Protein AF-0000000086939811 (afdb_homodimer)

Foldseek 3Di:
DEADPLRVLLLQLLVCCCVDPNVVPDCNVLPSVFWAWDYAAALKTKTKGFAAPVQDDPVQWGDPVSVVSNFVVSRQSSQLRHLQRAHWDWDDKDKDFDAIGGHGWMKMKIKDWPADDQKTKMKMFIATPVGHTGMIMIIIIGHDDPVCRCVSCVRRVRHSNPD/DEADPLRVLLLQLLVCCCVDPNVVPDCNVLPSVFWAWDYAAALKTKTKGFAAPVQDDPVQWGDPVSVVSNFVVSRQSSQLRHLQRAHWDWDDKDKDFDAIGGHGWMKMKIKDWPADDQKTKMKMFIATPVGHTGMIMIIIIGHDDPVCRCVSCVRRVRHSNPD

Solvent-accessible surface area (backbone atoms only — not comparable to full-atom values): 15819 Å² total; per-residue (Å²): 122,50,60,39,76,42,18,47,52,48,51,52,22,53,51,46,34,40,70,43,97,51,21,64,19,27,54,26,48,71,37,58,66,53,48,48,72,44,30,28,40,68,23,26,31,30,31,32,36,64,40,46,62,58,40,10,40,97,80,47,26,58,26,67,27,50,52,46,25,47,46,49,53,49,42,51,55,12,40,39,28,21,81,82,18,51,59,59,43,69,42,34,38,38,37,41,45,70,43,91,47,43,63,67,38,47,38,36,39,41,37,39,70,75,38,74,70,61,60,26,30,30,33,31,40,32,20,40,81,85,63,48,64,28,31,38,34,44,36,31,34,38,53,48,57,76,80,56,40,47,52,42,31,76,72,35,73,38,57,57,87,59,111,124,51,61,38,74,42,17,47,53,50,51,52,23,52,51,46,33,42,70,42,97,52,21,64,18,26,52,27,48,71,37,58,66,55,48,49,71,44,30,28,39,69,24,27,32,30,31,33,36,65,39,47,62,59,40,10,39,98,78,47,26,58,25,68,27,49,52,46,25,47,46,50,53,50,43,51,55,12,41,40,27,20,78,84,17,51,57,57,44,69,41,34,39,38,37,42,46,69,43,91,47,43,64,68,39,46,37,36,40,39,37,39,70,74,38,74,72,61,59,25,31,31,34,32,39,33,21,41,82,85,64,48,65,27,32,39,35,43,37,30,34,40,52,49,59,76,80,58,42,48,51,42,32,77,70,36,72,38,57,57,87,59,111

InterPro domains:
  IPR006683 Thioesterase domain [PF03061] (61-132)
  IPR029069 HotDog domain superfamily [SSF54637] (31-141)
  IPR039298 Acyl-coenzyme A thioesterase 13 [PTHR21660] (12-140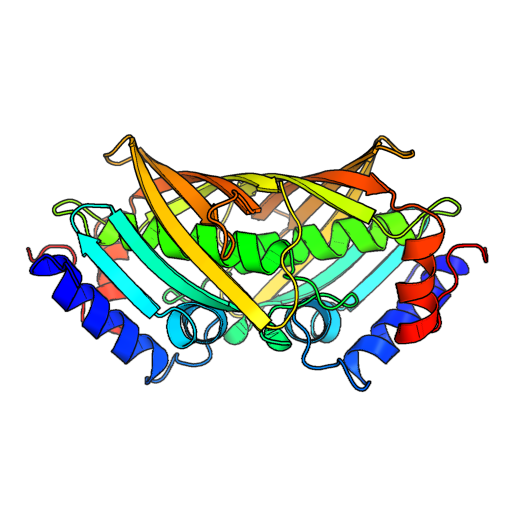)

Radius of gyration: 19.12 Å; Cα contacts (8 Å, |Δi|>4): 805; chains: 2; bounding box: 46×55×42 Å

pLDDT: mean 97.63, std 2.27, range [78.5, 98.94]

Sequence (326 aa):
MTYSARGTRLLKALENYCNGNKAHYFDSKMIFSKLKTTHLTEGCLKGSFVVDPSMCNIGDTLHGGYMASVMDAVSLYALISRSDGRLGWTTNMNISYLKRARLEDTITVESNLLKGGASSVMEVILHDGEGAPVAKSTTSFISGSDKFQKILKDNLDFDVFENMTYSARGTRLLKALENYCNGNKAHYFDSKMIFSKLKTTHLTEGCLKGSFVVDPSMCNIGDTLHGGYMASVMDAVSLYALISRSDGRLGWTTNMNISYLKRARLEDTITVESNLLKGGASSVMEVILHDGEGAPVAKSTTSFISGSDKFQKILKDNLDFDVFEN

Nearest PDB structures (foldseek):
  3f5o-assembly1_B  TM=9.019E-01  e=4.340E-11  Homo sapiens
  4ord-assembly1_A  TM=9.110E-01  e=1.087E-10  Danio rerio
  2h4u-assembly1_A  TM=9.533E-01  e=1.259E-09  Homo sapiens
  2h4u-assembly1_D  TM=9.409E-01  e=9.271E-10  Homo sapiens
  4k02-assembly1_A  TM=9.275E-01  e=2.185E-09  Arabidopsis thaliana

Structure (mmCIF, N/CA/C/O backbone):
data_AF-0000000086939811-model_v1
#
loop_
_entity.id
_entity.type
_entity.pdbx_description
1 polymer 'Acyl-coenzyme A thioesterase 13-like'
#
loop_
_atom_site.group_PDB
_atom_site.id
_atom_site.type_symbol
_atom_site.label_atom_id
_atom_site.label_alt_id
_atom_site.label_comp_id
_atom_site.label_asym_id
_atom_site.label_entity_id
_atom_site.label_seq_id
_atom_site.pdbx_PDB_ins_code
_atom_site.Cartn_x
_atom_site.Cartn_y
_atom_site.Cartn_z
_atom_site.occupancy
_atom_site.B_iso_or_equiv
_atom_site.auth_seq_id
_atom_site.auth_comp_id
_atom_site.auth_asym_id
_atom_site.auth_atom_id
_atom_site.pdbx_PDB_model_num
ATOM 1 N N . MET A 1 1 ? 14.5 -18.906 -15.625 1 79.81 1 MET A N 1
ATOM 2 C CA . MET A 1 1 ? 13.094 -18.719 -15.266 1 79.81 1 MET A CA 1
ATOM 3 C C . MET A 1 1 ? 12.43 -20.047 -14.953 1 79.81 1 MET A C 1
ATOM 5 O O . MET A 1 1 ? 12.547 -21 -15.727 1 79.81 1 MET A O 1
ATOM 9 N N . THR A 1 2 ? 11.953 -20.109 -13.711 1 91 2 THR A N 1
ATOM 10 C CA . THR A 1 2 ? 11.375 -21.359 -13.25 1 91 2 THR A CA 1
ATOM 11 C C . THR A 1 2 ? 9.891 -21.188 -12.938 1 91 2 THR A C 1
ATOM 13 O O . THR A 1 2 ? 9.523 -20.422 -12.039 1 91 2 THR A O 1
ATOM 16 N N . TYR A 1 3 ? 9.07 -21.953 -13.789 1 94.56 3 TYR A N 1
ATOM 17 C CA . TYR A 1 3 ? 7.625 -21.938 -13.578 1 94.56 3 TYR A CA 1
ATOM 18 C C . TYR A 1 3 ? 7.055 -23.359 -13.555 1 94.56 3 TYR A C 1
ATOM 20 O O . TYR A 1 3 ? 7.441 -24.203 -14.367 1 94.56 3 TYR A O 1
ATOM 28 N N . SER A 1 4 ? 6.23 -23.656 -12.617 1 96 4 SER A N 1
ATOM 29 C CA . SER A 1 4 ? 5.398 -24.844 -12.734 1 96 4 SER A CA 1
ATOM 30 C C . SER A 1 4 ? 4.367 -24.688 -13.844 1 96 4 SER A C 1
ATOM 32 O O . SER A 1 4 ? 4.215 -23.609 -14.414 1 96 4 SER A O 1
ATOM 34 N N . ALA A 1 5 ? 3.672 -25.766 -14.18 1 96.5 5 ALA A N 1
ATOM 35 C CA . ALA A 1 5 ? 2.586 -25.672 -15.156 1 96.5 5 ALA A CA 1
ATOM 36 C C . ALA A 1 5 ? 1.525 -24.672 -14.695 1 96.5 5 ALA A C 1
ATOM 38 O O . ALA A 1 5 ? 1.087 -23.828 -15.469 1 96.5 5 ALA A O 1
ATOM 39 N N . ARG A 1 6 ? 1.15 -24.766 -13.469 1 97.5 6 ARG A N 1
ATOM 40 C CA . ARG A 1 6 ? 0.176 -23.828 -12.898 1 97.5 6 ARG A CA 1
ATOM 41 C C . ARG A 1 6 ? 0.735 -22.406 -12.852 1 97.5 6 ARG A C 1
ATOM 43 O O . ARG A 1 6 ? 0.029 -21.453 -13.164 1 97.5 6 ARG A O 1
ATOM 50 N N . GLY A 1 7 ? 1.99 -22.297 -12.414 1 97.38 7 GLY A N 1
ATOM 51 C CA . GLY A 1 7 ? 2.648 -21 -12.43 1 97.38 7 GLY A CA 1
ATOM 52 C C . GLY A 1 7 ? 2.658 -20.344 -13.797 1 97.38 7 GLY A C 1
ATOM 53 O O . GLY A 1 7 ? 2.457 -19.141 -13.914 1 97.38 7 GLY A O 1
ATOM 54 N N . THR A 1 8 ? 2.84 -21.156 -14.789 1 97.62 8 THR A N 1
ATOM 55 C CA . THR A 1 8 ? 2.85 -20.656 -16.156 1 97.62 8 THR A CA 1
ATOM 56 C C . THR A 1 8 ? 1.473 -20.125 -16.547 1 97.62 8 THR A C 1
ATOM 58 O O . THR A 1 8 ? 1.36 -19.047 -17.141 1 97.62 8 THR A O 1
ATOM 61 N N . ARG A 1 9 ? 0.458 -20.859 -16.219 1 97.62 9 ARG A N 1
ATOM 62 C CA . ARG A 1 9 ? -0.904 -20.406 -16.5 1 97.62 9 ARG A CA 1
ATOM 63 C C . ARG A 1 9 ? -1.214 -19.109 -15.758 1 97.62 9 ARG A C 1
ATOM 65 O O . ARG A 1 9 ? -1.866 -18.219 -16.297 1 97.62 9 ARG A O 1
ATOM 72 N N . LEU A 1 10 ? -0.78 -19.062 -14.547 1 98.19 10 LEU A N 1
ATOM 73 C CA . LEU A 1 10 ? -1.037 -17.875 -13.742 1 98.19 10 LEU A CA 1
ATOM 74 C C . LEU A 1 10 ? -0.307 -16.672 -14.312 1 98.19 10 LEU A C 1
ATOM 76 O O . LEU A 1 10 ? -0.859 -15.562 -14.344 1 98.19 10 LEU A O 1
ATOM 80 N N . LEU A 1 11 ? 0.896 -16.875 -14.695 1 97.88 11 LEU A N 1
ATOM 81 C CA . LEU A 1 11 ? 1.66 -15.789 -15.305 1 97.88 11 LEU A CA 1
ATOM 82 C C . LEU A 1 11 ? 0.954 -15.266 -16.547 1 97.88 11 LEU A C 1
ATOM 84 O O . LEU A 1 11 ? 0.88 -14.055 -16.766 1 97.88 11 LEU A O 1
ATOM 88 N N . LYS A 1 12 ? 0.468 -16.125 -17.359 1 97.5 12 LYS A N 1
ATOM 89 C CA . LYS A 1 12 ? -0.288 -15.719 -18.547 1 97.5 12 LYS A CA 1
ATOM 90 C C . LYS A 1 12 ? -1.539 -14.938 -18.156 1 97.5 12 LYS A C 1
ATOM 92 O O . LYS A 1 12 ? -1.871 -13.938 -18.797 1 97.5 12 LYS A O 1
ATOM 97 N N . ALA A 1 13 ? -2.199 -15.414 -17.172 1 98.06 13 ALA A N 1
ATOM 98 C CA . ALA A 1 13 ? -3.383 -14.719 -16.656 1 98.06 13 ALA A CA 1
ATOM 99 C C . ALA A 1 13 ? -3.045 -13.297 -16.219 1 98.06 13 ALA A C 1
ATOM 101 O O . ALA A 1 13 ? -3.791 -12.359 -16.516 1 98.06 13 ALA A O 1
ATOM 102 N N . LEU A 1 14 ? -1.962 -13.141 -15.5 1 98.19 14 LEU A N 1
ATOM 103 C CA . LEU A 1 14 ? -1.537 -11.828 -15.031 1 98.19 14 LEU A CA 1
ATOM 104 C C . LEU A 1 14 ? -1.18 -10.914 -16.203 1 98.19 14 LEU A C 1
ATOM 106 O O . LEU A 1 14 ? -1.442 -9.711 -16.156 1 98.19 14 LEU A O 1
ATOM 110 N N . GLU A 1 15 ? -0.582 -11.484 -17.156 1 97.44 15 GLU A N 1
ATOM 111 C CA . GLU A 1 15 ? -0.304 -10.719 -18.375 1 97.44 15 GLU A CA 1
ATOM 112 C C . GLU A 1 15 ? -1.594 -10.219 -19.016 1 97.44 15 GLU A C 1
ATOM 114 O O . GLU A 1 15 ? -1.678 -9.062 -19.422 1 97.44 15 GLU A O 1
ATOM 119 N N . ASN A 1 16 ? -2.535 -11.078 -19.094 1 97 16 ASN A N 1
ATOM 120 C CA . ASN A 1 16 ? -3.838 -10.695 -19.625 1 97 16 ASN A CA 1
ATOM 121 C C . ASN A 1 16 ? -4.496 -9.617 -18.766 1 97 16 ASN A C 1
ATOM 123 O O . ASN A 1 16 ? -5.16 -8.727 -19.281 1 97 16 ASN A O 1
ATOM 127 N N . TYR A 1 17 ? -4.332 -9.797 -17.516 1 98.25 17 TYR A N 1
ATOM 128 C CA . TYR A 1 17 ? -4.824 -8.789 -16.578 1 98.25 17 TYR A CA 1
ATOM 129 C C . TYR A 1 17 ? -4.27 -7.414 -16.922 1 98.25 17 TYR A C 1
ATOM 131 O O . TYR A 1 17 ? -5.027 -6.449 -17.062 1 98.25 17 TYR A O 1
ATOM 139 N N . CYS A 1 18 ? -3.01 -7.305 -17.172 1 98.25 18 CYS A N 1
ATOM 140 C CA . CYS A 1 18 ? -2.297 -6.051 -17.391 1 98.25 18 CYS A CA 1
ATOM 141 C C . CYS A 1 18 ? -2.598 -5.484 -18.781 1 98.25 18 CYS A C 1
ATOM 143 O O . CYS A 1 18 ? -2.369 -4.305 -19.031 1 98.25 18 CYS A O 1
ATOM 145 N N . ASN A 1 19 ? -3.145 -6.281 -19.625 1 97.19 19 ASN A N 1
ATOM 146 C CA . ASN A 1 19 ? -3.395 -5.852 -21 1 97.19 19 ASN A CA 1
ATOM 147 C C . ASN A 1 19 ? -4.887 -5.82 -21.312 1 97.19 19 ASN A C 1
ATOM 149 O O . ASN A 1 19 ? -5.285 -5.512 -22.438 1 97.19 19 ASN A O 1
ATOM 153 N N . GLY A 1 20 ? -5.691 -6.168 -20.422 1 96.75 20 GLY A N 1
ATOM 154 C CA . GLY A 1 20 ? -7.117 -6.324 -20.656 1 96.75 20 GLY A CA 1
ATOM 155 C C . GLY A 1 20 ? -7.934 -5.141 -20.172 1 96.75 20 GLY A C 1
ATOM 156 O O . GLY A 1 20 ? -7.422 -4.023 -20.078 1 96.75 20 GLY A O 1
ATOM 157 N N . ASN A 1 21 ? -9.25 -5.371 -19.969 1 96.44 21 ASN A N 1
ATOM 158 C CA . ASN A 1 21 ? -10.219 -4.328 -19.656 1 96.44 21 ASN A CA 1
ATOM 159 C C . ASN A 1 21 ? -9.992 -3.758 -18.266 1 96.44 21 ASN A C 1
ATOM 161 O O . ASN A 1 21 ? -10.484 -2.676 -17.938 1 96.44 21 ASN A O 1
ATOM 165 N N . LYS A 1 22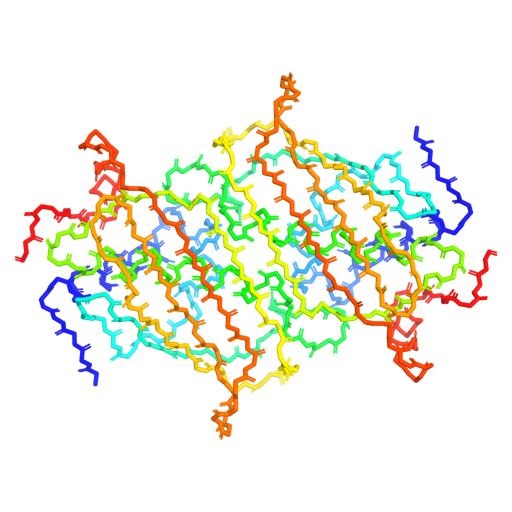 ? -9.195 -4.516 -17.422 1 97.94 22 LYS A N 1
ATOM 166 C CA . LYS A 1 22 ? -8.953 -4.051 -16.062 1 97.94 22 LYS A CA 1
ATOM 167 C C . LYS A 1 22 ? -7.477 -3.711 -15.859 1 97.94 22 LYS A C 1
ATOM 169 O O . LYS A 1 22 ? -6.969 -3.797 -14.742 1 97.94 22 LYS A O 1
ATOM 174 N N . ALA A 1 23 ? -6.84 -3.369 -16.969 1 98.31 23 ALA A N 1
ATOM 175 C CA . ALA A 1 23 ? -5.434 -2.982 -16.938 1 98.31 23 ALA A CA 1
ATOM 176 C C . ALA A 1 23 ? -5.219 -1.774 -16.031 1 98.31 23 ALA A C 1
ATOM 178 O O . ALA A 1 23 ? -4.117 -1.558 -15.523 1 98.31 23 ALA A O 1
ATOM 179 N N . HIS A 1 24 ? -6.281 -1.033 -15.766 1 98.19 24 HIS A N 1
ATOM 180 C CA . HIS A 1 24 ? -6.156 0.203 -15 1 98.19 24 HIS A CA 1
ATOM 181 C C . HIS A 1 24 ? -6.477 -0.027 -13.531 1 98.19 24 HIS A C 1
ATOM 183 O O . HIS A 1 24 ? -6.445 0.911 -12.727 1 98.19 24 HIS A O 1
ATOM 189 N N . TYR A 1 25 ? -6.809 -1.278 -13.141 1 98.75 25 TYR A N 1
ATOM 190 C CA . TYR A 1 25 ? -7.043 -1.604 -11.742 1 98.75 25 TYR A CA 1
ATOM 191 C C . TYR A 1 25 ? -5.746 -1.545 -10.945 1 98.75 25 TYR A C 1
ATOM 193 O O . TYR A 1 25 ? -4.656 -1.554 -11.516 1 98.75 25 TYR A O 1
ATOM 201 N N . PHE A 1 26 ? -5.867 -1.54 -9.664 1 98.81 26 PHE A N 1
ATOM 202 C CA . PHE A 1 26 ? -4.77 -1.131 -8.789 1 98.81 26 PHE A CA 1
ATOM 203 C C . PHE A 1 26 ? -3.559 -2.035 -8.984 1 98.81 26 PHE A C 1
ATOM 205 O O . PHE A 1 26 ? -2.484 -1.568 -9.367 1 98.81 26 PHE A O 1
ATOM 212 N N . ASP A 1 27 ? -3.711 -3.348 -8.703 1 98.5 27 ASP A N 1
ATOM 213 C CA . ASP A 1 27 ? -2.541 -4.223 -8.719 1 98.5 27 ASP A CA 1
ATOM 214 C C . ASP A 1 27 ? -2.1 -4.52 -10.148 1 98.5 27 ASP A C 1
ATOM 216 O O . ASP A 1 27 ? -0.911 -4.723 -10.406 1 98.5 27 ASP A O 1
ATOM 220 N N . SER A 1 28 ? -3.004 -4.465 -11.062 1 98.75 28 SER A N 1
ATOM 221 C CA . SER A 1 28 ? -2.625 -4.598 -12.469 1 98.75 28 SER A CA 1
ATOM 222 C C . SER A 1 28 ? -1.718 -3.451 -12.906 1 98.75 28 SER A C 1
ATOM 224 O O . SER A 1 28 ? -0.596 -3.68 -13.359 1 98.75 28 SER A O 1
ATOM 226 N N . LYS A 1 29 ? -2.105 -2.273 -12.656 1 98.56 29 LYS A N 1
ATOM 227 C CA . LYS A 1 29 ? -1.411 -1.087 -13.148 1 98.56 29 LYS A CA 1
ATOM 228 C C . LYS A 1 29 ? -0.17 -0.79 -12.312 1 98.56 29 LYS A C 1
ATOM 230 O O . LYS A 1 29 ? 0.89 -0.472 -12.859 1 98.56 29 LYS A O 1
ATOM 235 N N . MET A 1 30 ? -0.287 -0.92 -11.062 1 98.56 30 MET A N 1
ATOM 236 C CA . MET A 1 30 ? 0.772 -0.417 -10.188 1 98.56 30 MET A CA 1
ATOM 237 C C . MET A 1 30 ? 1.82 -1.493 -9.93 1 98.56 30 MET A C 1
ATOM 239 O O . MET A 1 30 ? 2.982 -1.182 -9.664 1 98.56 30 MET A O 1
ATOM 243 N N . ILE A 1 31 ? 1.403 -2.756 -9.977 1 98.75 31 ILE A N 1
ATOM 244 C CA . ILE A 1 31 ? 2.312 -3.797 -9.516 1 98.75 31 ILE A CA 1
ATOM 245 C C . ILE A 1 31 ? 2.68 -4.719 -10.672 1 98.75 31 ILE A C 1
ATOM 247 O O . ILE A 1 31 ? 3.816 -4.703 -11.156 1 98.75 31 ILE A O 1
ATOM 251 N N . PHE A 1 32 ? 1.736 -5.344 -11.242 1 98.75 32 PHE A N 1
ATOM 252 C CA . PHE A 1 32 ? 2.045 -6.457 -12.133 1 98.75 32 PHE A CA 1
ATOM 253 C C . PHE A 1 32 ? 2.527 -5.953 -13.484 1 98.75 32 PHE A C 1
ATOM 255 O O . PHE A 1 32 ? 3.283 -6.641 -14.18 1 98.75 32 PHE A O 1
ATOM 262 N N . SER A 1 33 ? 2.164 -4.754 -13.859 1 98.69 33 SER A N 1
ATOM 263 C CA . SER A 1 33 ? 2.668 -4.184 -15.102 1 98.69 33 SER A CA 1
ATOM 264 C C . SER A 1 33 ? 4.137 -3.795 -14.984 1 98.69 33 SER A C 1
ATOM 266 O O . SER A 1 33 ? 4.801 -3.533 -15.984 1 98.69 33 SER A O 1
ATOM 268 N N . LYS A 1 34 ? 4.648 -3.828 -13.766 1 98.62 34 LYS A N 1
ATOM 269 C CA . LYS A 1 34 ? 5.996 -3.312 -13.539 1 98.62 34 LYS A CA 1
ATOM 270 C C . LYS A 1 34 ? 6.902 -4.387 -12.945 1 98.62 34 LYS A C 1
ATOM 272 O O . LYS A 1 34 ? 8.109 -4.184 -12.812 1 98.62 34 LYS A O 1
ATOM 277 N N . LEU A 1 35 ? 6.336 -5.488 -12.562 1 98.81 35 LEU A N 1
ATOM 278 C CA . LEU A 1 35 ? 7.07 -6.574 -11.93 1 98.81 35 LEU A CA 1
ATOM 279 C C . LEU A 1 35 ? 7.508 -7.609 -12.953 1 98.81 35 LEU A C 1
ATOM 281 O O . LEU A 1 35 ? 6.676 -8.172 -13.672 1 98.81 35 LEU A O 1
ATOM 285 N N . LYS A 1 36 ? 8.805 -7.836 -13.039 1 98.44 36 LYS A N 1
ATOM 286 C CA . LYS A 1 36 ? 9.336 -8.938 -13.844 1 98.44 36 LYS A CA 1
ATOM 287 C C . LYS A 1 36 ? 9.445 -10.219 -13.016 1 98.44 36 LYS A C 1
ATOM 289 O O . LYS A 1 36 ? 10.367 -10.375 -12.227 1 98.44 36 LYS A O 1
ATOM 294 N N . THR A 1 37 ? 8.578 -11.148 -13.281 1 98.5 37 THR A N 1
ATOM 295 C CA . THR A 1 37 ? 8.539 -12.391 -12.523 1 98.5 37 THR A CA 1
ATOM 296 C C . THR A 1 37 ? 9.508 -13.406 -13.109 1 98.5 37 THR A C 1
ATOM 298 O O . THR A 1 37 ? 9.539 -13.625 -14.32 1 98.5 37 THR A O 1
ATOM 301 N N . THR A 1 38 ? 10.281 -14.008 -12.258 1 98.19 38 THR A N 1
ATOM 302 C CA . THR A 1 38 ? 11.289 -14.953 -12.727 1 98.19 38 THR A CA 1
ATOM 303 C C . THR A 1 38 ? 11.008 -16.359 -12.172 1 98.19 38 THR A C 1
ATOM 305 O O . THR A 1 38 ? 11.578 -17.344 -12.656 1 98.19 38 THR A O 1
ATOM 308 N N . HIS A 1 39 ? 10.25 -16.453 -11.18 1 98.38 39 HIS A N 1
ATOM 309 C CA . HIS A 1 39 ? 9.914 -17.703 -10.523 1 98.38 39 HIS A CA 1
ATOM 310 C C . HIS A 1 39 ? 8.477 -17.688 -10.023 1 98.38 39 HIS A C 1
ATOM 312 O O . HIS A 1 39 ? 8.039 -16.719 -9.406 1 98.38 39 HIS A O 1
ATOM 318 N N . LEU A 1 40 ? 7.723 -18.719 -10.289 1 98.12 40 LEU A N 1
ATOM 319 C CA . LEU A 1 40 ? 6.359 -18.875 -9.797 1 98.12 40 LEU A CA 1
ATOM 320 C 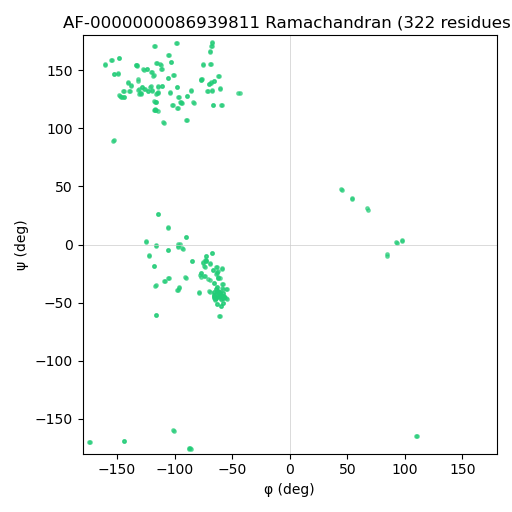C . LEU A 1 40 ? 5.98 -20.344 -9.688 1 98.12 40 LEU A C 1
ATOM 322 O O . LEU A 1 40 ? 5.539 -20.953 -10.664 1 98.12 40 LEU A O 1
ATOM 326 N N . THR A 1 41 ? 6.266 -20.859 -8.547 1 96.31 41 THR A N 1
ATOM 327 C CA . THR A 1 41 ? 6.027 -22.281 -8.305 1 96.31 41 THR A CA 1
ATOM 328 C C . THR A 1 41 ? 5.617 -22.531 -6.855 1 96.31 41 THR A C 1
ATOM 330 O O . THR A 1 41 ? 6.328 -22.125 -5.93 1 96.31 41 THR A O 1
ATOM 333 N N . GLU A 1 42 ? 4.492 -23.219 -6.656 1 94.38 42 GLU A N 1
ATOM 334 C CA . GLU A 1 42 ? 4.055 -23.812 -5.398 1 94.38 42 GLU A CA 1
ATOM 335 C C . GLU A 1 42 ? 4.242 -22.844 -4.234 1 94.38 42 GLU A C 1
ATOM 337 O O . GLU A 1 42 ? 4.848 -23.188 -3.219 1 94.38 42 GLU A O 1
ATOM 342 N N . GLY A 1 43 ? 3.82 -21.625 -4.398 1 95.12 43 GLY A N 1
ATOM 343 C CA . GLY A 1 43 ? 3.773 -20.672 -3.297 1 95.12 43 GLY A CA 1
ATOM 344 C C . GLY A 1 43 ? 4.98 -19.75 -3.25 1 95.12 43 GLY A C 1
ATOM 345 O O . GLY A 1 43 ? 5.129 -18.969 -2.312 1 95.12 43 GLY A O 1
ATOM 346 N N . CYS A 1 44 ? 5.793 -19.922 -4.215 1 97.88 44 CYS A N 1
ATOM 347 C CA . CYS A 1 44 ? 6.984 -19.078 -4.285 1 97.88 44 CYS A CA 1
ATOM 348 C C . CYS A 1 44 ? 6.965 -18.219 -5.539 1 97.88 44 CYS A C 1
ATOM 350 O O . CYS A 1 44 ? 6.957 -18.734 -6.656 1 97.88 44 CYS A O 1
ATOM 352 N N . LEU A 1 45 ? 6.898 -16.938 -5.355 1 98.69 45 LEU A N 1
ATOM 353 C CA . LEU A 1 45 ? 7.016 -15.945 -6.422 1 98.69 45 LEU A CA 1
ATOM 354 C C . LEU A 1 45 ? 8.25 -15.078 -6.227 1 98.69 45 LEU A C 1
ATOM 356 O O . LEU A 1 45 ? 8.469 -14.531 -5.141 1 98.69 45 LEU A O 1
ATOM 360 N N . LYS A 1 46 ? 9.094 -15.062 -7.195 1 98.75 46 LYS A N 1
ATOM 361 C CA . LYS A 1 46 ? 10.25 -14.172 -7.234 1 98.75 46 LYS A CA 1
ATOM 362 C C . LYS A 1 46 ? 10.203 -13.258 -8.453 1 98.75 46 LYS A C 1
ATOM 364 O O . LYS A 1 46 ? 9.711 -13.648 -9.508 1 98.75 46 LYS A O 1
ATOM 369 N N . GLY A 1 47 ? 10.727 -12.102 -8.305 1 98.69 47 GLY A N 1
ATOM 370 C CA . GLY A 1 47 ? 10.781 -11.133 -9.383 1 98.69 47 GLY A CA 1
ATOM 371 C C . GLY A 1 47 ? 11.578 -9.891 -9.031 1 98.69 47 GLY A C 1
ATOM 372 O O . GLY A 1 47 ? 12.289 -9.867 -8.023 1 98.69 47 GLY A O 1
ATOM 373 N N . SER A 1 48 ? 11.445 -8.922 -9.93 1 98.88 48 SER A N 1
ATOM 374 C CA . SER A 1 48 ? 12.148 -7.668 -9.703 1 98.88 48 SER A CA 1
ATOM 375 C C . SER A 1 48 ? 11.469 -6.508 -10.414 1 98.88 48 SER A C 1
ATOM 377 O O . SER A 1 48 ? 10.656 -6.723 -11.32 1 98.88 48 SER A O 1
ATOM 379 N N . PHE A 1 49 ? 11.75 -5.332 -9.945 1 98.88 49 PHE A N 1
ATOM 380 C CA . PHE A 1 49 ? 11.32 -4.102 -10.602 1 98.88 49 PHE A CA 1
ATOM 381 C C . PHE A 1 49 ? 12.336 -2.982 -10.367 1 98.88 49 PHE A C 1
ATOM 383 O O . PHE A 1 49 ? 13.164 -3.07 -9.461 1 98.88 49 PHE A O 1
ATOM 390 N N . VAL A 1 50 ? 12.258 -1.999 -11.211 1 98.94 50 VAL A N 1
ATOM 391 C CA . VAL A 1 50 ? 13.07 -0.795 -11.07 1 98.94 50 VAL A CA 1
ATOM 392 C C . VAL A 1 50 ? 12.211 0.348 -10.531 1 98.94 50 VAL A C 1
ATOM 394 O O . VAL A 1 50 ? 11.125 0.615 -11.055 1 98.94 50 VAL A O 1
ATOM 397 N N . VAL A 1 51 ? 12.75 1 -9.484 1 98.94 51 VAL A N 1
ATOM 398 C CA . VAL A 1 51 ? 11.992 2.082 -8.859 1 98.94 51 VAL A CA 1
ATOM 399 C C . VAL A 1 51 ? 11.852 3.246 -9.836 1 98.94 51 VAL A C 1
ATOM 401 O O . VAL A 1 51 ? 12.852 3.807 -10.289 1 98.94 51 VAL A O 1
ATOM 404 N N . ASP A 1 52 ? 10.602 3.584 -10.156 1 98.88 52 ASP A N 1
ATOM 405 C CA . ASP A 1 52 ? 10.328 4.746 -10.992 1 98.88 52 ASP A CA 1
ATOM 406 C C . ASP A 1 52 ? 9.523 5.797 -10.234 1 98.88 52 ASP A C 1
ATOM 408 O O . ASP A 1 52 ? 9.109 5.566 -9.094 1 98.88 52 ASP A O 1
ATOM 412 N N . PRO A 1 53 ? 9.312 6.988 -10.734 1 98.75 53 PRO A N 1
ATOM 413 C CA . PRO A 1 5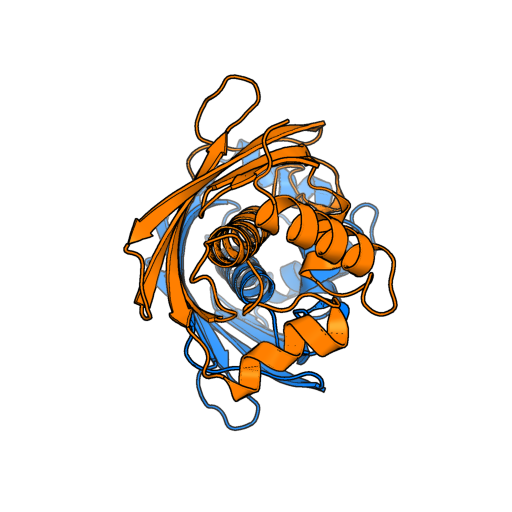3 ? 8.68 8.07 -9.977 1 98.75 53 PRO A CA 1
ATOM 414 C C . PRO A 1 53 ? 7.285 7.707 -9.484 1 98.75 53 PRO A C 1
ATOM 416 O O . PRO A 1 53 ? 6.895 8.102 -8.383 1 98.75 53 PRO A O 1
ATOM 419 N N . SER A 1 54 ? 6.531 6.938 -10.203 1 98.81 54 SER A N 1
ATOM 420 C CA . SER A 1 54 ? 5.16 6.594 -9.836 1 98.81 54 SER A CA 1
ATOM 421 C C . SER A 1 54 ? 5.129 5.711 -8.594 1 98.81 54 SER A C 1
ATOM 423 O O . SER A 1 54 ? 4.059 5.457 -8.031 1 98.81 54 SER A O 1
ATOM 425 N N . MET A 1 55 ? 6.293 5.285 -8.148 1 98.94 55 MET A N 1
ATOM 426 C CA . MET A 1 55 ? 6.418 4.43 -6.973 1 98.94 55 MET A CA 1
ATOM 427 C C . MET A 1 55 ? 6.945 5.223 -5.777 1 98.94 55 MET A C 1
ATOM 429 O O . MET A 1 55 ? 7.043 4.691 -4.672 1 98.94 55 MET A O 1
ATOM 433 N N . CYS A 1 56 ? 7.285 6.48 -5.984 1 98.88 56 CYS A N 1
ATOM 434 C CA . CYS A 1 56 ? 8.102 7.207 -5.02 1 98.88 56 CYS A CA 1
ATOM 435 C C . CYS A 1 56 ? 7.25 8.156 -4.184 1 98.88 56 CYS A C 1
ATOM 437 O O . CYS A 1 56 ? 6.148 8.523 -4.586 1 98.88 56 CYS A O 1
ATOM 439 N N . ASN A 1 57 ? 7.793 8.469 -3.02 1 98.31 57 ASN A N 1
ATOM 440 C CA . ASN A 1 57 ? 7.293 9.578 -2.217 1 98.31 57 ASN A CA 1
ATOM 441 C C . ASN A 1 57 ? 7.961 10.891 -2.605 1 98.31 57 ASN A C 1
ATOM 443 O O . ASN A 1 57 ? 8.734 10.945 -3.561 1 98.31 57 ASN A O 1
ATOM 447 N N . ILE A 1 58 ? 7.66 11.922 -1.904 1 97.81 58 ILE A N 1
ATOM 448 C CA . ILE A 1 58 ? 8.102 13.273 -2.244 1 97.81 58 ILE A CA 1
ATOM 449 C C . ILE A 1 58 ? 9.625 13.344 -2.195 1 97.81 58 ILE A C 1
ATOM 451 O O . ILE A 1 58 ? 10.234 14.203 -2.838 1 97.81 58 ILE A O 1
ATOM 455 N N . GLY A 1 59 ? 10.266 12.43 -1.443 1 97.44 59 GLY A N 1
ATOM 456 C CA . GLY A 1 59 ? 11.711 12.406 -1.281 1 97.44 59 GLY A CA 1
ATOM 457 C C . GLY A 1 59 ? 12.414 11.562 -2.326 1 97.44 59 GLY A C 1
ATOM 458 O O . GLY A 1 59 ? 13.594 11.234 -2.172 1 97.44 59 GLY A O 1
ATOM 459 N N . ASP A 1 60 ? 11.734 11.094 -3.27 1 98.12 60 ASP A N 1
ATOM 460 C CA . ASP A 1 60 ? 12.281 10.281 -4.352 1 98.12 60 ASP A CA 1
ATOM 461 C C . ASP A 1 60 ? 12.766 8.93 -3.832 1 98.12 60 ASP A C 1
ATOM 463 O O . ASP A 1 60 ? 13.766 8.398 -4.309 1 98.12 60 ASP A O 1
ATOM 467 N N . THR A 1 61 ? 12.133 8.477 -2.857 1 98.44 61 THR A N 1
ATOM 468 C CA . THR A 1 61 ? 12.383 7.129 -2.354 1 98.44 61 THR A CA 1
ATOM 469 C C . THR A 1 61 ? 11.141 6.258 -2.516 1 98.44 61 THR A C 1
ATOM 471 O O . THR A 1 61 ? 10.023 6.773 -2.648 1 98.44 61 THR A O 1
ATOM 474 N N . LEU A 1 62 ? 11.375 4.957 -2.559 1 98.88 62 LEU A N 1
ATOM 475 C CA . LEU A 1 62 ? 10.281 4 -2.703 1 98.88 62 LEU A CA 1
ATOM 476 C C . LEU A 1 62 ? 9.289 4.133 -1.552 1 98.88 62 LEU A C 1
ATOM 478 O O . LEU A 1 62 ? 9.664 3.988 -0.385 1 98.88 62 LEU A O 1
ATOM 482 N N . HIS A 1 63 ? 8.094 4.43 -1.879 1 98.88 63 HIS A N 1
ATOM 483 C CA . HIS A 1 63 ? 7.055 4.711 -0.893 1 98.88 63 HIS A CA 1
ATOM 484 C C . HIS A 1 63 ? 6.727 3.471 -0.072 1 98.88 63 HIS A C 1
ATOM 486 O O . HIS A 1 63 ? 6.594 2.375 -0.621 1 98.88 63 HIS A O 1
ATOM 492 N N . GLY A 1 64 ? 6.504 3.623 1.209 1 98.81 64 GLY A N 1
ATOM 493 C CA . GLY A 1 64 ? 6.133 2.51 2.068 1 98.81 64 GLY A CA 1
ATOM 494 C C . GLY A 1 64 ? 4.84 1.838 1.652 1 98.81 64 GLY A C 1
ATOM 495 O O . GLY A 1 64 ? 4.715 0.614 1.732 1 98.81 64 GLY A O 1
ATOM 496 N N . GLY A 1 65 ? 3.883 2.641 1.266 1 98.88 65 GLY A N 1
ATOM 497 C CA . GLY A 1 65 ? 2.627 2.1 0.769 1 98.88 65 GLY A CA 1
ATOM 498 C C . GLY A 1 65 ? 2.789 1.283 -0.5 1 98.88 65 GLY A C 1
ATOM 499 O O . GLY A 1 65 ? 2.084 0.293 -0.701 1 98.88 65 GLY A O 1
ATOM 500 N N . TYR A 1 66 ? 3.676 1.694 -1.369 1 98.94 66 TYR A N 1
ATOM 501 C CA . TYR A 1 66 ? 3.951 0.896 -2.559 1 98.94 66 TYR A CA 1
ATOM 502 C C . TYR A 1 66 ? 4.543 -0.457 -2.182 1 98.94 66 TYR A C 1
ATOM 504 O O . TYR A 1 66 ? 4.129 -1.492 -2.709 1 98.94 66 TYR A O 1
ATOM 512 N N . MET A 1 67 ? 5.516 -0.42 -1.276 1 98.94 67 MET A N 1
ATOM 513 C CA . MET A 1 67 ? 6.102 -1.672 -0.807 1 98.94 67 MET A CA 1
ATOM 514 C C . MET A 1 67 ? 5.031 -2.588 -0.224 1 98.94 67 MET A C 1
ATOM 516 O O . MET A 1 67 ? 5.004 -3.785 -0.517 1 98.94 67 MET A O 1
ATOM 520 N N . ALA A 1 68 ? 4.156 -2.008 0.59 1 98.94 68 ALA A N 1
ATOM 521 C CA . ALA A 1 68 ? 3.057 -2.785 1.158 1 98.94 68 ALA A CA 1
ATOM 522 C C . ALA A 1 68 ? 2.203 -3.412 0.059 1 98.94 68 ALA A C 1
ATOM 524 O O . ALA A 1 68 ? 1.788 -4.566 0.171 1 98.94 68 ALA A O 1
ATOM 525 N N . SER A 1 69 ? 1.944 -2.656 -0.953 1 98.94 69 SER A N 1
ATOM 526 C CA . SER A 1 69 ? 1.112 -3.115 -2.061 1 98.94 69 SER A CA 1
ATOM 527 C C . SER A 1 69 ? 1.764 -4.285 -2.793 1 98.94 69 SER A C 1
ATOM 529 O O . SER A 1 69 ? 1.096 -5.266 -3.121 1 98.94 69 SER A O 1
ATOM 531 N N . VAL A 1 70 ? 3.066 -4.145 -3.062 1 98.94 70 VAL A N 1
ATOM 532 C CA . VAL A 1 70 ? 3.803 -5.223 -3.713 1 98.94 70 VAL A CA 1
ATOM 533 C C . VAL A 1 70 ? 3.736 -6.484 -2.855 1 98.94 70 VAL A C 1
ATOM 535 O O . VAL A 1 70 ? 3.432 -7.57 -3.357 1 98.94 70 VAL A O 1
ATOM 538 N N . MET A 1 71 ? 3.973 -6.312 -1.605 1 98.94 71 MET A N 1
ATOM 539 C CA . MET A 1 71 ? 4.027 -7.461 -0.705 1 98.94 71 MET A CA 1
ATOM 540 C C . MET A 1 71 ? 2.662 -8.133 -0.594 1 98.94 71 MET A C 1
ATOM 542 O O . MET A 1 71 ? 2.57 -9.359 -0.574 1 98.94 71 MET A O 1
ATOM 546 N N . ASP A 1 72 ? 1.623 -7.379 -0.518 1 98.88 72 ASP A N 1
ATOM 547 C CA . ASP A 1 72 ? 0.259 -7.898 -0.5 1 98.88 72 ASP A CA 1
ATOM 548 C C . ASP A 1 72 ? -0.042 -8.695 -1.768 1 98.88 72 ASP A C 1
ATOM 550 O O . ASP A 1 72 ? -0.449 -9.859 -1.695 1 98.88 72 ASP A O 1
ATOM 554 N N . ALA A 1 73 ? 0.185 -8.109 -2.906 1 98.81 73 ALA A N 1
ATOM 555 C CA . ALA A 1 73 ? -0.145 -8.711 -4.195 1 98.81 73 ALA A CA 1
ATOM 556 C C . ALA A 1 73 ? 0.694 -9.961 -4.441 1 98.81 73 ALA A C 1
ATOM 558 O O . ALA A 1 73 ? 0.165 -11.008 -4.832 1 98.81 73 ALA A O 1
ATOM 559 N N . VAL A 1 74 ? 1.984 -9.867 -4.191 1 98.88 74 VAL A N 1
ATOM 560 C CA . VAL A 1 74 ? 2.9 -10.977 -4.418 1 98.88 74 VAL A CA 1
ATOM 561 C C . VAL A 1 74 ? 2.527 -12.148 -3.51 1 98.88 74 VAL A C 1
ATOM 563 O O . VAL A 1 74 ? 2.557 -13.305 -3.934 1 98.88 74 VAL A O 1
ATOM 566 N N . SER A 1 75 ? 2.176 -11.859 -2.258 1 98.75 75 SER A N 1
ATOM 567 C CA . SER A 1 75 ? 1.771 -12.914 -1.33 1 98.75 75 SER A CA 1
ATOM 568 C C . SER A 1 75 ? 0.578 -13.695 -1.868 1 98.75 75 SER A C 1
ATOM 570 O O . SER A 1 75 ? 0.601 -14.93 -1.901 1 98.75 75 SER A O 1
ATOM 572 N N . LEU A 1 76 ? -0.424 -12.984 -2.266 1 98.44 76 LEU A N 1
ATOM 573 C CA . LEU A 1 76 ? -1.654 -13.641 -2.701 1 98.44 76 LEU A CA 1
ATOM 574 C C . LEU A 1 76 ? -1.41 -14.484 -3.943 1 98.44 76 LEU A C 1
ATOM 576 O O . LEU A 1 76 ? -1.819 -15.648 -3.998 1 98.44 76 LEU A O 1
ATOM 580 N N . TYR A 1 77 ? -0.733 -13.977 -4.906 1 98.38 77 TYR A N 1
ATOM 581 C CA . TYR A 1 77 ? -0.601 -14.695 -6.172 1 98.38 77 TYR A CA 1
ATOM 582 C C . TYR A 1 77 ? 0.425 -15.812 -6.059 1 98.38 77 TYR A C 1
ATOM 584 O O . TYR A 1 77 ? 0.347 -16.812 -6.785 1 98.38 77 TYR A O 1
ATOM 592 N N . ALA A 1 78 ? 1.399 -15.664 -5.141 1 98.56 78 ALA A N 1
ATOM 593 C CA . ALA A 1 78 ? 2.215 -16.812 -4.781 1 98.56 78 ALA A CA 1
ATOM 594 C C . ALA A 1 78 ? 1.354 -17.938 -4.215 1 98.56 78 ALA A C 1
ATOM 596 O O . ALA A 1 78 ? 1.501 -19.109 -4.605 1 98.56 78 ALA A O 1
ATOM 597 N N . LEU A 1 79 ? 0.448 -17.609 -3.355 1 98.06 79 LEU A N 1
ATOM 598 C CA . LEU A 1 79 ? -0.447 -18.594 -2.764 1 98.06 79 LEU A CA 1
ATOM 599 C C . LEU A 1 79 ? -1.281 -19.297 -3.838 1 98.06 79 LEU A C 1
ATOM 601 O O . LEU A 1 79 ? -1.435 -20.516 -3.818 1 98.06 79 LEU A O 1
ATOM 605 N N . ILE A 1 80 ? -1.778 -18.484 -4.746 1 97.75 80 ILE A N 1
ATOM 606 C CA . ILE A 1 80 ? -2.635 -19.016 -5.805 1 97.75 80 ILE A CA 1
ATOM 607 C C . ILE A 1 80 ? -1.845 -19.984 -6.672 1 97.75 80 ILE A C 1
ATOM 609 O O . ILE A 1 80 ? -2.416 -20.906 -7.254 1 97.75 80 ILE A O 1
ATOM 613 N N . SER A 1 81 ? -0.534 -19.875 -6.746 1 97.56 81 SER A N 1
ATOM 614 C CA . SER A 1 81 ? 0.306 -20.734 -7.578 1 97.56 81 SER A CA 1
ATOM 615 C C . SER A 1 81 ? 0.417 -22.141 -6.996 1 97.56 81 SER A C 1
ATOM 617 O O . SER A 1 81 ? 0.879 -23.062 -7.668 1 97.56 81 SER A O 1
ATOM 619 N N . ARG A 1 82 ? 0.014 -22.281 -5.77 1 97 82 ARG A N 1
ATOM 620 C CA . ARG A 1 82 ? 0.032 -23.609 -5.172 1 97 82 ARG A CA 1
ATOM 621 C C . ARG A 1 82 ? -1.013 -24.516 -5.816 1 97 82 ARG A C 1
ATOM 623 O O . ARG A 1 82 ? -2.051 -24.031 -6.281 1 97 82 ARG A O 1
ATOM 630 N N . SER A 1 83 ? -0.741 -25.797 -5.723 1 95.38 83 SER A N 1
ATOM 631 C CA . SER A 1 83 ? -1.691 -26.75 -6.285 1 95.38 83 SER A CA 1
ATOM 632 C C . SER A 1 83 ? -3.047 -26.656 -5.59 1 95.38 83 SER A C 1
ATOM 634 O O . SER A 1 83 ? -4.082 -26.922 -6.203 1 95.38 83 SER A O 1
ATOM 636 N N . ASP A 1 84 ? -3.023 -26.266 -4.336 1 94.62 84 ASP A N 1
ATOM 637 C CA . ASP A 1 84 ? -4.27 -26.109 -3.586 1 94.62 84 ASP A CA 1
ATOM 638 C C . ASP A 1 84 ? -4.613 -24.641 -3.398 1 94.62 84 ASP A C 1
ATOM 640 O O . ASP A 1 84 ? -5.422 -24.281 -2.535 1 94.62 84 ASP A O 1
ATOM 644 N N . GLY A 1 85 ? -3.934 -23.812 -4.156 1 95.94 85 GLY A N 1
ATOM 645 C CA . GLY A 1 85 ? -4.113 -22.391 -3.996 1 95.94 85 GLY A CA 1
ATOM 646 C C . GLY A 1 85 ? -5.48 -21.906 -4.441 1 95.94 85 GLY A C 1
ATOM 647 O O . GLY A 1 85 ? -6.023 -22.391 -5.438 1 95.94 85 GLY A O 1
ATOM 648 N N . ARG A 1 86 ? -6.047 -20.984 -3.668 1 96.19 86 ARG A N 1
ATOM 649 C CA . ARG A 1 86 ? -7.344 -20.375 -3.914 1 96.19 86 ARG A CA 1
ATOM 650 C C . ARG A 1 86 ? -7.27 -18.859 -3.762 1 96.19 86 ARG A C 1
ATOM 652 O O . ARG A 1 86 ? -6.387 -18.344 -3.072 1 96.19 86 ARG A O 1
ATOM 659 N N . LEU A 1 87 ? -8.211 -18.234 -4.488 1 97.88 87 LEU A N 1
ATOM 660 C CA . LEU A 1 87 ? -8.414 -16.828 -4.176 1 97.88 87 LEU A CA 1
ATOM 661 C C . LEU A 1 87 ? -8.844 -16.656 -2.725 1 97.88 87 LEU A C 1
ATOM 663 O O . LEU A 1 87 ? -9.68 -17.406 -2.221 1 97.88 87 LEU A O 1
ATOM 667 N N . GLY A 1 88 ? -8.234 -15.719 -2.082 1 97.5 88 GLY A N 1
ATOM 668 C CA . GLY A 1 88 ? -8.539 -15.414 -0.693 1 97.5 88 GLY A CA 1
ATOM 669 C C . GLY A 1 88 ? -8.453 -13.93 -0.377 1 97.5 88 GLY A C 1
ATOM 670 O O . GLY A 1 88 ? -8.383 -13.102 -1.285 1 97.5 88 GLY A O 1
ATOM 671 N N . TRP A 1 89 ? -8.508 -13.68 0.958 1 97.81 89 TRP A N 1
ATOM 672 C CA . TRP A 1 89 ? -8.508 -12.297 1.425 1 97.81 89 TRP A CA 1
ATOM 673 C C . TRP A 1 89 ? -7.488 -12.102 2.541 1 97.81 89 TRP A C 1
ATOM 675 O O . TRP A 1 89 ? -7.34 -12.961 3.412 1 97.81 89 TRP A O 1
ATOM 685 N N . THR A 1 90 ? -6.871 -10.953 2.439 1 98.75 90 THR A N 1
ATOM 686 C CA . THR A 1 90 ? -5.922 -10.602 3.488 1 98.75 90 THR A CA 1
ATOM 687 C C . THR A 1 90 ? -6.652 -10.281 4.789 1 98.75 90 THR A C 1
ATOM 689 O O . THR A 1 90 ? -7.625 -9.523 4.793 1 98.75 90 THR A O 1
ATOM 692 N N . THR A 1 91 ? -6.176 -10.859 5.871 1 98.88 91 THR A N 1
ATOM 693 C CA . THR A 1 91 ? -6.785 -10.578 7.164 1 98.88 91 THR A CA 1
ATOM 694 C C . THR A 1 91 ? -5.848 -9.734 8.031 1 98.88 91 THR A C 1
ATOM 696 O O . THR A 1 91 ? -6.305 -8.977 8.891 1 98.88 91 THR A O 1
ATOM 699 N N . ASN A 1 92 ? -4.566 -9.961 7.809 1 98.94 92 ASN A N 1
ATOM 700 C CA . ASN A 1 92 ? -3.566 -9.211 8.555 1 98.94 92 ASN A CA 1
ATOM 701 C C . ASN A 1 92 ? -2.262 -9.078 7.773 1 98.94 92 ASN A C 1
ATOM 703 O O . ASN A 1 92 ? -1.865 -10 7.059 1 98.94 92 ASN A O 1
ATOM 707 N N . MET A 1 93 ? -1.61 -7.996 7.961 1 98.94 93 MET A N 1
ATOM 708 C CA . MET A 1 93 ? -0.286 -7.789 7.383 1 98.94 93 MET A CA 1
ATOM 709 C C . MET A 1 93 ? 0.602 -6.988 8.328 1 98.94 93 MET A C 1
ATOM 711 O O . MET A 1 93 ? 0.2 -5.93 8.812 1 98.94 93 MET A O 1
ATOM 715 N N . ASN A 1 94 ? 1.707 -7.516 8.586 1 98.94 94 ASN A N 1
ATOM 716 C CA . ASN A 1 94 ? 2.748 -6.848 9.359 1 98.94 94 ASN A CA 1
ATOM 717 C C . ASN A 1 94 ? 3.996 -6.598 8.516 1 98.94 94 ASN A C 1
ATOM 719 O O . ASN A 1 94 ? 4.52 -7.52 7.887 1 98.94 94 ASN A O 1
ATOM 723 N N . ILE A 1 95 ? 4.465 -5.363 8.539 1 98.94 95 ILE A N 1
ATOM 724 C CA . ILE A 1 95 ? 5.586 -5.008 7.68 1 98.94 95 ILE A CA 1
ATOM 725 C C . ILE A 1 95 ? 6.672 -4.316 8.5 1 98.94 95 ILE A C 1
ATOM 727 O O . ILE A 1 95 ? 6.391 -3.381 9.25 1 98.94 95 ILE A O 1
ATOM 731 N N . SER A 1 96 ? 7.84 -4.781 8.352 1 98.94 96 SER A N 1
ATOM 732 C CA . SER A 1 96 ? 9.031 -4.086 8.836 1 98.94 96 SER A CA 1
ATOM 733 C C . SER A 1 96 ? 9.758 -3.379 7.695 1 98.94 96 SER A C 1
ATOM 735 O O . SER A 1 96 ? 10.156 -4.012 6.715 1 98.94 96 SER A O 1
ATOM 737 N N . TYR A 1 97 ? 9.875 -2.098 7.824 1 98.94 97 TYR A N 1
ATOM 738 C CA . TYR A 1 97 ? 10.648 -1.3 6.875 1 98.94 97 TYR A CA 1
ATOM 739 C C . TYR A 1 97 ? 12.078 -1.089 7.371 1 98.94 97 TYR A C 1
ATOM 741 O O . TYR A 1 97 ? 12.289 -0.479 8.422 1 98.94 97 TYR A O 1
ATOM 749 N N . LEU A 1 98 ? 13.031 -1.492 6.574 1 98.81 98 LEU A N 1
ATOM 750 C CA . LEU A 1 98 ? 14.367 -1.699 7.133 1 98.81 98 LEU A CA 1
ATOM 751 C C . LEU A 1 98 ? 15.375 -0.748 6.5 1 98.81 98 LEU A C 1
ATOM 753 O O . LEU A 1 98 ? 16.359 -0.368 7.137 1 98.81 98 LEU A O 1
ATOM 757 N N . LYS A 1 99 ? 15.172 -0.503 5.277 1 98.25 99 LYS A N 1
ATOM 758 C CA . LYS A 1 99 ? 16.109 0.316 4.516 1 98.25 99 LYS A CA 1
ATOM 759 C C . LYS A 1 99 ? 15.398 1.091 3.412 1 98.25 99 LYS A C 1
ATOM 761 O O . LYS A 1 99 ? 14.414 0.61 2.848 1 98.25 99 LYS A O 1
ATOM 766 N N . ARG A 1 100 ? 15.906 2.32 3.119 1 97.44 100 ARG A N 1
ATOM 767 C CA . ARG A 1 100 ? 15.328 3.105 2.031 1 97.44 100 ARG A CA 1
ATOM 768 C C . ARG A 1 100 ? 15.781 2.57 0.675 1 97.44 100 ARG A C 1
ATOM 770 O O . ARG A 1 100 ? 16.906 2.092 0.536 1 97.44 100 ARG A O 1
ATOM 777 N N . ALA A 1 101 ? 14.922 2.578 -0.292 1 98.56 101 ALA A N 1
ATOM 778 C CA . ALA A 1 101 ? 15.25 2.371 -1.701 1 98.56 101 ALA A CA 1
ATOM 779 C C . ALA A 1 101 ? 14.977 3.631 -2.518 1 98.56 101 ALA A C 1
ATOM 781 O O . ALA A 1 101 ? 13.969 4.312 -2.303 1 98.56 101 ALA A O 1
ATOM 782 N N . ARG A 1 102 ? 15.891 3.992 -3.414 1 98.31 102 ARG A N 1
ATOM 783 C CA . ARG A 1 102 ? 15.812 5.266 -4.125 1 98.31 102 ARG A CA 1
ATOM 784 C C . ARG A 1 102 ? 15.367 5.059 -5.566 1 98.31 102 ARG A C 1
ATOM 786 O O . ARG A 1 102 ? 15.414 3.941 -6.082 1 98.31 102 ARG A O 1
ATOM 793 N N . LEU A 1 103 ? 14.953 6.176 -6.109 1 98.38 103 LEU A N 1
ATOM 794 C CA . LEU A 1 103 ? 14.68 6.227 -7.539 1 98.38 103 LEU A CA 1
ATOM 795 C C . LEU A 1 103 ? 15.789 5.539 -8.328 1 98.38 103 LEU A C 1
ATOM 797 O O . LEU A 1 103 ? 16.969 5.73 -8.039 1 98.38 103 LEU A O 1
ATOM 801 N N . GLU A 1 104 ? 15.391 4.641 -9.25 1 98.5 104 GLU A N 1
ATOM 802 C CA . GLU A 1 104 ? 16.25 3.949 -10.211 1 98.5 104 GLU A CA 1
ATOM 803 C C . GLU A 1 104 ? 16.875 2.707 -9.586 1 98.5 104 GLU A C 1
ATOM 805 O O . GLU A 1 104 ? 17.547 1.93 -10.281 1 98.5 104 GLU A O 1
ATOM 810 N N . ASP A 1 105 ? 16.75 2.469 -8.281 1 98.81 105 ASP A N 1
ATOM 811 C CA . ASP A 1 105 ? 17.219 1.224 -7.691 1 98.81 105 ASP A CA 1
ATOM 812 C C . ASP A 1 105 ? 16.484 0.021 -8.266 1 98.81 105 ASP A C 1
ATOM 814 O O . ASP A 1 105 ? 15.289 0.115 -8.586 1 98.81 105 ASP A O 1
ATOM 818 N N . THR A 1 106 ? 17.172 -1.073 -8.406 1 98.81 106 THR A N 1
ATOM 819 C CA . THR A 1 106 ? 16.531 -2.35 -8.672 1 98.81 106 THR A CA 1
ATOM 820 C C . THR A 1 106 ? 16.172 -3.061 -7.371 1 98.81 106 THR A C 1
ATOM 822 O O . THR A 1 106 ? 17.016 -3.225 -6.496 1 98.81 106 THR A O 1
ATOM 825 N N . ILE A 1 107 ? 14.93 -3.467 -7.246 1 98.94 107 ILE A N 1
ATOM 826 C CA . ILE A 1 107 ? 14.438 -4.188 -6.074 1 98.94 107 ILE A CA 1
ATOM 827 C C . ILE A 1 107 ? 14.031 -5.602 -6.477 1 98.94 107 ILE A C 1
ATOM 829 O O . ILE A 1 107 ? 13.344 -5.797 -7.48 1 98.94 107 ILE A O 1
ATOM 833 N N . THR A 1 108 ? 14.508 -6.566 -5.719 1 98.88 108 THR A N 1
ATOM 834 C CA . THR A 1 108 ? 14.055 -7.938 -5.902 1 98.88 108 THR A CA 1
ATOM 835 C C . THR A 1 108 ? 13.023 -8.32 -4.84 1 98.88 108 THR A C 1
ATOM 837 O O . THR A 1 108 ? 13.102 -7.848 -3.703 1 98.88 108 THR A O 1
ATOM 840 N N . VAL A 1 109 ? 12.102 -9.125 -5.254 1 98.88 109 VAL A N 1
ATOM 841 C CA . VAL A 1 109 ? 11.023 -9.586 -4.387 1 98.88 109 VAL A CA 1
ATOM 842 C C . VAL A 1 109 ? 11.055 -11.109 -4.285 1 98.88 109 VAL A C 1
ATOM 844 O O . VAL A 1 109 ? 11.234 -11.797 -5.289 1 98.88 109 VAL A O 1
ATOM 847 N N . GLU A 1 110 ? 10.875 -11.562 -3.078 1 98.62 110 GLU A N 1
ATOM 848 C CA . GLU A 1 110 ? 10.805 -13 -2.85 1 98.62 110 GLU A CA 1
ATOM 849 C C . GLU A 1 110 ? 9.719 -13.352 -1.83 1 98.62 110 GLU A C 1
ATOM 851 O O . GLU A 1 110 ? 9.656 -12.742 -0.757 1 98.62 110 GLU A O 1
ATOM 856 N N . SER A 1 111 ? 8.906 -14.32 -2.166 1 98.69 111 SER A N 1
ATOM 857 C CA . SER A 1 111 ? 7.883 -14.773 -1.231 1 98.69 111 SER A CA 1
ATOM 858 C C . SER A 1 111 ? 8.18 -16.188 -0.723 1 98.69 111 SER A C 1
ATOM 860 O O . SER A 1 111 ? 8.82 -16.969 -1.417 1 98.69 111 SER A O 1
ATOM 862 N N . ASN A 1 112 ? 7.719 -16.422 0.461 1 97.38 112 ASN A N 1
ATOM 863 C CA . ASN A 1 112 ? 7.848 -17.719 1.106 1 97.38 112 ASN A CA 1
ATOM 864 C C . ASN A 1 112 ? 6.582 -18.094 1.875 1 97.38 112 ASN A C 1
ATOM 866 O O . ASN A 1 112 ? 6.004 -17.25 2.566 1 97.38 112 ASN A O 1
ATOM 870 N N . LEU A 1 113 ? 6.242 -19.359 1.747 1 98.31 113 LEU A N 1
ATOM 871 C CA . LEU A 1 113 ? 5.09 -19.859 2.49 1 98.31 113 LEU A CA 1
ATOM 872 C C . LEU A 1 113 ? 5.48 -20.234 3.916 1 98.31 113 LEU A C 1
ATOM 874 O O . LEU A 1 113 ? 6.363 -21.062 4.121 1 98.31 113 LEU A O 1
ATOM 878 N N . LEU A 1 114 ? 4.816 -19.609 4.859 1 98.44 114 LEU A N 1
ATOM 879 C CA . LEU A 1 114 ? 5.078 -19.938 6.258 1 98.44 114 LEU A CA 1
ATOM 880 C C . LEU A 1 114 ? 4.074 -20.953 6.773 1 98.44 114 LEU A C 1
ATOM 882 O O . LEU A 1 114 ? 4.414 -21.812 7.598 1 98.44 114 LEU A O 1
ATOM 886 N N . LYS A 1 115 ? 2.865 -20.859 6.344 1 97.88 115 LYS A N 1
ATOM 887 C CA . LYS A 1 115 ? 1.771 -21.75 6.711 1 97.88 115 LYS A CA 1
ATOM 888 C C . LYS A 1 115 ? 0.78 -21.906 5.562 1 97.88 115 LYS A C 1
ATOM 890 O O . LYS A 1 115 ? 0.324 -20.906 4.988 1 97.88 115 LYS A O 1
ATOM 895 N N . GLY A 1 116 ? 0.434 -23.141 5.172 1 95.62 116 GLY A N 1
ATOM 896 C CA . GLY A 1 116 ? -0.544 -23.422 4.133 1 95.62 116 GLY A CA 1
ATOM 897 C C . GLY A 1 116 ? -1.916 -23.766 4.684 1 95.62 116 GLY A C 1
ATOM 898 O O . GLY A 1 116 ? -2.107 -23.812 5.898 1 95.62 116 GLY A O 1
ATOM 899 N N . GLY A 1 117 ? -2.887 -23.891 3.715 1 93.75 117 GLY A N 1
ATOM 900 C CA . GLY A 1 117 ? -4.23 -24.266 4.113 1 93.75 117 GLY A CA 1
ATOM 901 C C . GLY A 1 117 ? -5.242 -23.156 3.975 1 93.75 117 GLY A C 1
ATOM 902 O O . GLY A 1 117 ? -4.984 -22.156 3.291 1 93.75 117 GLY A O 1
ATOM 903 N N . ALA A 1 118 ? -6.398 -23.359 4.625 1 94.88 118 ALA A N 1
ATOM 904 C CA . ALA A 1 118 ? -7.5 -22.391 4.539 1 94.88 118 ALA A CA 1
ATOM 905 C C . ALA A 1 118 ? -7.121 -21.062 5.191 1 94.88 118 ALA A C 1
ATOM 907 O O . ALA A 1 118 ? -7.613 -20.016 4.789 1 94.88 118 ALA A O 1
ATOM 908 N N . SER A 1 119 ? -6.348 -21.156 6.188 1 97.69 119 SER A N 1
ATOM 909 C CA . SER A 1 119 ? -5.68 -20 6.789 1 97.69 119 SER A CA 1
ATOM 910 C C . SER A 1 119 ? -4.18 -20.031 6.516 1 97.69 119 SER A C 1
ATOM 912 O O . SER A 1 119 ? -3.453 -20.844 7.102 1 97.69 119 SER A O 1
ATOM 914 N N . SER A 1 120 ? -3.725 -19.219 5.637 1 98.44 120 SER A N 1
ATOM 915 C CA . SER A 1 120 ? -2.334 -19.266 5.199 1 98.44 120 SER A CA 1
ATOM 916 C C . SER A 1 120 ? -1.562 -18.031 5.652 1 98.44 120 SER A C 1
ATOM 918 O O . SER A 1 120 ? -2.16 -17 5.965 1 98.44 120 SER A O 1
ATOM 920 N N . VAL A 1 121 ? -0.297 -18.172 5.777 1 98.81 121 VAL A N 1
ATOM 921 C CA . VAL A 1 121 ? 0.602 -17.078 6.137 1 98.81 121 VAL A CA 1
ATOM 922 C C . VAL A 1 121 ? 1.778 -17.047 5.164 1 98.81 121 VAL A C 1
ATOM 924 O O . VAL A 1 121 ? 2.422 -18.062 4.914 1 98.81 121 VAL A O 1
ATOM 927 N N . MET A 1 122 ? 2.018 -15.898 4.652 1 98.81 122 MET A N 1
ATOM 928 C CA . MET A 1 122 ? 3.096 -15.68 3.691 1 98.81 122 MET A CA 1
ATOM 929 C C . MET A 1 122 ? 4.121 -14.695 4.234 1 98.81 122 MET A C 1
ATOM 931 O O . MET A 1 122 ? 3.76 -13.742 4.934 1 98.81 122 MET A O 1
ATOM 935 N N . GLU A 1 123 ? 5.332 -14.953 3.867 1 98.94 123 GLU A N 1
ATOM 936 C CA . GLU A 1 123 ? 6.402 -13.977 4.051 1 98.94 123 GLU A CA 1
ATOM 937 C C . GLU A 1 123 ? 6.887 -13.43 2.709 1 98.94 123 GLU A C 1
ATOM 939 O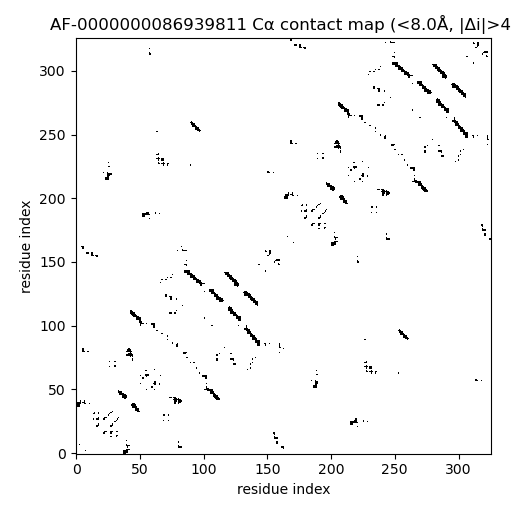 O . GLU A 1 123 ? 7.043 -14.188 1.746 1 98.94 123 GLU A O 1
ATOM 944 N N . VAL A 1 124 ? 7.094 -12.156 2.598 1 98.94 124 VAL A N 1
ATOM 945 C CA . VAL A 1 124 ? 7.734 -11.539 1.442 1 98.94 124 VAL A CA 1
ATOM 946 C C . VAL A 1 124 ? 8.875 -10.633 1.905 1 98.94 124 VAL A C 1
ATOM 948 O O . VAL A 1 124 ? 8.727 -9.875 2.867 1 98.94 124 VAL A O 1
ATOM 951 N N . ILE A 1 125 ? 9.961 -10.734 1.233 1 98.94 125 ILE A N 1
ATOM 952 C CA . ILE A 1 125 ? 11.102 -9.867 1.5 1 98.94 125 ILE A CA 1
ATOM 953 C C . ILE A 1 125 ? 11.492 -9.125 0.222 1 98.94 125 ILE A C 1
ATOM 955 O O . ILE A 1 125 ? 11.562 -9.727 -0.852 1 98.94 125 ILE A O 1
ATOM 959 N N . LEU A 1 126 ? 11.68 -7.836 0.328 1 98.94 126 LEU A N 1
ATOM 960 C CA . LEU A 1 126 ? 12.273 -6.992 -0.708 1 98.94 126 LEU A CA 1
ATOM 961 C C . LEU A 1 126 ? 13.75 -6.758 -0.441 1 98.94 126 LEU A C 1
ATOM 963 O O . LEU A 1 126 ? 14.148 -6.457 0.689 1 98.94 126 LEU A O 1
ATOM 967 N N . HIS A 1 127 ? 14.492 -6.879 -1.491 1 98.88 127 HIS A N 1
ATOM 968 C CA . HIS A 1 127 ? 15.93 -6.645 -1.377 1 98.88 127 HIS A CA 1
ATOM 969 C C . HIS A 1 127 ? 16.391 -5.578 -2.361 1 98.88 127 HIS A C 1
ATOM 971 O O . HIS A 1 127 ? 15.859 -5.473 -3.467 1 98.88 127 HIS A O 1
ATOM 977 N N . ASP A 1 128 ? 17.469 -4.883 -1.953 1 98.5 128 ASP A N 1
ATOM 978 C CA . ASP A 1 128 ? 18.078 -3.953 -2.898 1 98.5 128 ASP A CA 1
ATOM 979 C C . ASP A 1 128 ? 19.094 -4.664 -3.783 1 98.5 128 ASP A C 1
ATOM 981 O O . ASP A 1 128 ? 19.203 -5.891 -3.754 1 98.5 128 ASP A O 1
ATOM 985 N N . GLY A 1 129 ? 19.766 -3.891 -4.605 1 96.75 129 GLY A N 1
ATOM 986 C CA . GLY A 1 129 ? 20.688 -4.445 -5.582 1 96.75 129 GLY A CA 1
ATOM 987 C C . GLY A 1 129 ? 21.859 -5.156 -4.953 1 96.75 129 GLY A C 1
ATOM 988 O O . GLY A 1 129 ? 22.516 -5.988 -5.594 1 96.75 129 GLY A O 1
ATOM 989 N N . GLU A 1 130 ? 22.109 -4.875 -3.74 1 96.81 130 GLU A N 1
ATOM 990 C CA . GLU A 1 130 ? 23.234 -5.477 -3.031 1 96.81 130 GLU A CA 1
ATOM 991 C C . GLU A 1 130 ? 22.781 -6.676 -2.199 1 96.81 130 GLU A C 1
ATOM 993 O O . GLU A 1 130 ? 23.594 -7.301 -1.516 1 96.81 130 GLU A O 1
ATOM 998 N N . GLY A 1 131 ? 21.547 -6.906 -2.236 1 97.56 131 GLY A N 1
ATOM 999 C CA . GLY A 1 131 ? 21.016 -8.07 -1.548 1 97.56 131 GLY A CA 1
ATOM 1000 C C . GLY A 1 131 ? 20.562 -7.773 -0.133 1 97.56 131 GLY A C 1
ATOM 1001 O O . GLY A 1 131 ? 20.047 -8.656 0.559 1 97.56 131 GLY A O 1
ATOM 1002 N N . ALA A 1 132 ? 20.656 -6.523 0.305 1 98.38 132 ALA A N 1
ATOM 1003 C CA . ALA A 1 132 ? 20.203 -6.152 1.645 1 98.38 132 ALA A CA 1
ATOM 1004 C C . ALA A 1 132 ? 18.688 -6.047 1.704 1 98.38 132 ALA A C 1
ATOM 1006 O O . ALA A 1 132 ? 18.062 -5.543 0.772 1 98.38 132 ALA A O 1
ATOM 1007 N N . PRO A 1 133 ? 18.125 -6.508 2.832 1 98.81 133 PRO A N 1
ATOM 1008 C CA . PRO A 1 133 ? 16.672 -6.367 2.959 1 98.81 133 PRO A CA 1
ATOM 1009 C C . PRO A 1 133 ? 16.219 -4.91 3.076 1 98.81 133 PRO A C 1
ATOM 1011 O O . PRO A 1 133 ? 16.812 -4.141 3.836 1 98.81 133 PRO A O 1
ATOM 1014 N N . VAL A 1 134 ? 15.227 -4.574 2.305 1 98.94 134 VAL A N 1
ATOM 1015 C CA . VAL A 1 134 ? 14.617 -3.248 2.311 1 98.94 134 VAL A CA 1
ATOM 1016 C C . VAL A 1 134 ? 13.359 -3.26 3.174 1 98.94 134 VAL A C 1
ATOM 1018 O O . VAL A 1 134 ? 13.094 -2.305 3.906 1 98.94 134 VAL A O 1
ATOM 1021 N N . ALA A 1 135 ? 12.609 -4.316 3.1 1 98.94 135 ALA A N 1
ATOM 1022 C CA . ALA A 1 135 ? 11.398 -4.512 3.883 1 98.94 135 ALA A CA 1
ATOM 1023 C C . ALA A 1 135 ? 11.008 -5.984 3.938 1 98.94 135 ALA A C 1
ATOM 1025 O O . ALA A 1 135 ? 11.391 -6.766 3.064 1 98.94 135 ALA A O 1
ATOM 1026 N N . LYS A 1 136 ? 10.297 -6.336 4.977 1 98.94 136 LYS A N 1
ATOM 1027 C CA . LYS A 1 136 ? 9.789 -7.691 5.176 1 98.94 136 LYS A CA 1
ATOM 1028 C C . LYS A 1 136 ? 8.359 -7.672 5.691 1 98.94 136 LYS A C 1
ATOM 1030 O O . LYS A 1 136 ? 8.023 -6.891 6.586 1 98.94 136 LYS A O 1
ATOM 1035 N N . SER A 1 137 ? 7.527 -8.531 5.133 1 98.94 137 SER A N 1
ATOM 1036 C CA . SER A 1 137 ? 6.145 -8.602 5.605 1 98.94 137 SER A CA 1
ATOM 1037 C C . SER A 1 137 ? 5.766 -10.031 5.98 1 98.94 137 SER A C 1
ATOM 1039 O O . SER A 1 137 ? 6.352 -10.992 5.473 1 98.94 137 SER A O 1
ATOM 1041 N N . THR A 1 138 ? 4.922 -10.141 6.863 1 98.94 138 THR A N 1
ATOM 1042 C CA . THR A 1 138 ? 4.129 -11.336 7.125 1 98.94 138 THR A CA 1
ATOM 1043 C C . THR A 1 138 ? 2.6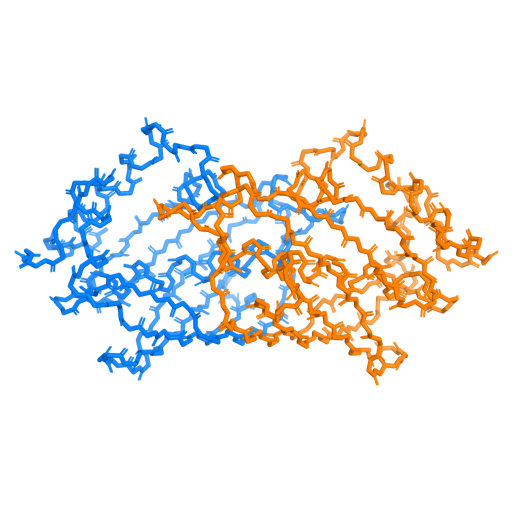43 -11.055 6.918 1 98.94 138 THR A C 1
ATOM 1045 O O . THR A 1 138 ? 2.084 -10.148 7.531 1 98.94 138 THR A O 1
ATOM 1048 N N . THR A 1 139 ? 2.039 -11.797 6.07 1 98.94 139 THR A N 1
ATOM 1049 C CA . THR A 1 139 ? 0.655 -11.539 5.691 1 98.94 139 THR A CA 1
ATOM 1050 C C . THR A 1 139 ? -0.201 -12.781 5.883 1 98.94 139 THR A C 1
ATOM 1052 O O . THR A 1 139 ? 0.18 -13.875 5.461 1 98.94 139 THR A O 1
ATOM 1055 N N . SER A 1 140 ? -1.313 -12.602 6.465 1 98.94 140 SER A N 1
ATOM 1056 C CA . SER A 1 140 ? -2.264 -13.688 6.703 1 98.94 140 SER A CA 1
ATOM 1057 C C . SER A 1 140 ? -3.455 -13.594 5.758 1 98.94 140 SER A C 1
ATOM 1059 O O . SER A 1 140 ? -3.951 -12.5 5.48 1 98.94 140 SER A O 1
ATOM 1061 N N . PHE A 1 141 ? -3.889 -14.781 5.355 1 98.75 141 PHE A N 1
ATOM 1062 C CA . PHE A 1 141 ? -5.004 -14.875 4.422 1 98.75 141 PHE A CA 1
ATOM 1063 C C . PHE A 1 141 ? -6.02 -15.914 4.891 1 98.75 141 PHE A C 1
ATOM 1065 O O . PHE A 1 141 ? -5.66 -16.875 5.586 1 98.75 141 PHE A O 1
ATOM 1072 N N . ILE A 1 142 ? -7.227 -15.695 4.453 1 98.5 142 ILE A N 1
ATOM 1073 C CA . ILE A 1 142 ? -8.258 -16.734 4.535 1 98.5 142 ILE A CA 1
ATOM 1074 C C . ILE A 1 142 ? -8.75 -17.078 3.131 1 98.5 142 ILE A C 1
ATOM 1076 O O . ILE A 1 142 ? -9.016 -16.188 2.32 1 98.5 142 ILE A O 1
ATOM 1080 N N . SER A 1 143 ? -8.836 -18.359 2.854 1 97.81 143 SER A N 1
ATOM 1081 C CA . SER A 1 143 ? -9.266 -18.797 1.531 1 97.81 143 SER A CA 1
ATOM 1082 C C . SER A 1 143 ? -10.75 -18.516 1.31 1 97.81 143 SER A C 1
ATOM 1084 O O . SER A 1 143 ? -11.57 -18.719 2.211 1 97.81 143 SER A O 1
ATOM 1086 N N . GLY A 1 144 ? -11.07 -18.062 0.167 1 97.12 144 GLY A N 1
ATOM 1087 C CA . GLY A 1 144 ? -12.469 -17.875 -0.19 1 97.12 144 GLY A CA 1
ATOM 1088 C C . GLY A 1 144 ? -13.188 -19.172 -0.514 1 97.12 144 GLY A C 1
ATOM 1089 O O . GLY A 1 144 ? -12.562 -20.141 -0.95 1 97.12 144 GLY A O 1
ATOM 1090 N N . SER A 1 145 ? -14.453 -19.141 -0.348 1 95.88 145 SER A N 1
ATOM 1091 C CA . SER A 1 145 ? -15.266 -20.281 -0.718 1 95.88 145 SER A CA 1
ATOM 1092 C C . SER A 1 145 ? -15.289 -20.484 -2.23 1 95.88 145 SER A C 1
ATOM 1094 O O . SER A 1 145 ? -14.766 -19.656 -2.979 1 95.88 145 SER A O 1
ATOM 1096 N N . ASP A 1 146 ? -15.891 -21.578 -2.711 1 95 146 ASP A N 1
ATOM 1097 C CA . ASP A 1 146 ? -15.914 -21.953 -4.121 1 95 146 ASP A CA 1
ATOM 1098 C C . ASP A 1 146 ? -16.547 -20.859 -4.973 1 95 146 ASP A C 1
ATOM 1100 O O . ASP A 1 146 ? -16.125 -20.625 -6.105 1 95 146 ASP A O 1
ATOM 1104 N N . LYS A 1 147 ? -17.531 -20.281 -4.422 1 94.75 147 LYS A N 1
ATOM 1105 C CA . LYS A 1 147 ? -18.266 -19.281 -5.207 1 94.75 147 LYS A CA 1
ATOM 1106 C C . LYS A 1 147 ? -17.344 -18.125 -5.613 1 94.75 147 LYS A C 1
ATOM 1108 O O . LYS A 1 147 ? -17.516 -17.531 -6.68 1 94.75 147 LYS A O 1
ATOM 1113 N N . PHE A 1 148 ? -16.328 -17.844 -4.805 1 96.25 148 PHE A N 1
ATOM 1114 C CA . PHE A 1 148 ? -15.453 -16.688 -5.055 1 96.25 148 PHE A CA 1
ATOM 1115 C C . PHE A 1 148 ? -14.352 -17.062 -6.043 1 96.25 148 PHE A C 1
ATOM 1117 O O . PHE A 1 148 ? -13.703 -16.172 -6.613 1 96.25 148 PHE A O 1
ATOM 1124 N N . GLN A 1 149 ? -14.18 -18.312 -6.277 1 97.12 149 GLN A N 1
ATOM 1125 C CA . GLN A 1 149 ? -13.094 -18.734 -7.152 1 97.12 149 GLN A CA 1
ATOM 1126 C C . GLN A 1 149 ? -13.414 -18.438 -8.617 1 97.12 149 GLN A C 1
ATOM 1128 O O . GLN A 1 149 ? -12.516 -18.359 -9.453 1 97.12 149 GLN A O 1
ATOM 1133 N N . LYS A 1 150 ? -14.656 -18.234 -8.898 1 96.62 150 LYS A N 1
ATOM 1134 C CA . LYS A 1 150 ? -15.094 -17.922 -10.258 1 96.62 150 LYS A CA 1
ATOM 1135 C C . LYS A 1 150 ? -14.562 -16.547 -10.695 1 96.62 150 LYS A C 1
ATOM 1137 O O . LYS A 1 150 ? -14.477 -16.281 -11.898 1 96.62 150 LYS A O 1
ATOM 1142 N N . ILE A 1 151 ? -14.234 -15.734 -9.773 1 97.25 151 ILE A N 1
ATOM 1143 C CA . ILE A 1 151 ? -13.727 -14.398 -10.07 1 97.25 151 ILE A CA 1
ATOM 1144 C C . ILE A 1 151 ? -12.484 -14.5 -10.961 1 97.25 151 ILE A C 1
ATOM 1146 O O . ILE A 1 151 ? -12.383 -13.797 -11.969 1 97.25 151 ILE A O 1
ATOM 1150 N N . LEU A 1 152 ? -11.586 -15.391 -10.641 1 97.19 152 LEU A N 1
ATOM 1151 C CA . LEU A 1 152 ? -10.359 -15.547 -11.414 1 97.19 152 LEU A CA 1
ATOM 1152 C C . LEU A 1 152 ? -10.664 -16.125 -12.789 1 97.19 152 LEU A C 1
ATOM 1154 O O . LEU A 1 152 ? -10.062 -15.719 -13.789 1 97.19 152 LEU A O 1
ATOM 1158 N N . LYS A 1 153 ? -11.516 -17.016 -12.773 1 95.75 153 LYS A N 1
ATOM 1159 C CA . LYS A 1 153 ? -11.891 -17.625 -14.039 1 95.75 153 LYS A CA 1
ATOM 1160 C C . LYS A 1 153 ? -12.562 -16.609 -14.961 1 95.75 153 LYS A C 1
ATOM 1162 O O . LYS A 1 153 ? -12.18 -16.469 -16.125 1 95.75 153 LYS A O 1
ATOM 1167 N N . ASP A 1 154 ? -13.5 -15.898 -14.422 1 96 154 ASP A N 1
ATOM 1168 C CA . ASP A 1 154 ? -14.32 -14.977 -15.203 1 96 154 ASP A CA 1
ATOM 1169 C C . ASP A 1 154 ? -13.5 -13.781 -15.68 1 96 154 ASP A C 1
ATOM 1171 O O . ASP A 1 154 ? -13.758 -13.242 -16.766 1 96 154 ASP A O 1
ATOM 1175 N N . ASN A 1 155 ? -12.516 -13.398 -14.938 1 96.5 155 ASN A N 1
ATOM 1176 C CA . ASN A 1 155 ? -11.812 -12.156 -15.25 1 96.5 155 ASN A CA 1
ATOM 1177 C C . ASN A 1 155 ? -10.453 -12.422 -15.883 1 96.5 155 ASN A C 1
ATOM 1179 O O . ASN A 1 155 ? -9.953 -11.617 -16.672 1 96.5 155 ASN A O 1
ATOM 1183 N N . LEU A 1 156 ? -9.836 -13.617 -15.508 1 96 156 LEU A N 1
ATOM 1184 C CA . LEU A 1 156 ? -8.453 -13.828 -15.922 1 96 156 LEU A CA 1
ATOM 1185 C C . LEU A 1 156 ? -8.305 -15.141 -16.688 1 96 156 LEU A C 1
ATOM 1187 O O . LEU A 1 156 ? -7.199 -15.523 -17.062 1 96 156 LEU A O 1
ATOM 1191 N N . ASP A 1 157 ? -9.375 -15.789 -16.875 1 95.44 157 ASP A N 1
ATOM 1192 C CA . ASP A 1 157 ? -9.375 -17.109 -17.484 1 95.44 157 ASP A CA 1
ATOM 1193 C C . ASP A 1 157 ? -8.438 -18.062 -16.75 1 95.44 157 ASP A C 1
ATOM 1195 O O . ASP A 1 157 ? -7.656 -18.781 -17.375 1 95.44 157 ASP A O 1
ATOM 1199 N N . PHE A 1 158 ? -8.422 -17.984 -15.469 1 97.69 158 PHE A N 1
ATOM 1200 C CA . PHE A 1 158 ? -7.609 -18.844 -14.609 1 97.69 158 PHE A CA 1
ATOM 1201 C C . PHE A 1 158 ? -8.484 -19.688 -13.695 1 97.69 158 PHE A C 1
ATOM 1203 O O . PHE A 1 158 ? -9.141 -19.156 -12.797 1 97.69 158 PHE A O 1
ATOM 1210 N N . ASP A 1 159 ? -8.438 -20.938 -13.875 1 97.25 159 ASP A N 1
ATOM 1211 C CA . ASP A 1 159 ? -9.219 -21.875 -13.062 1 97.25 159 ASP A CA 1
ATOM 1212 C C . ASP A 1 159 ? -8.367 -22.453 -11.938 1 97.25 159 ASP A C 1
ATOM 1214 O O . ASP A 1 159 ? -7.453 -23.234 -12.18 1 97.25 159 ASP A O 1
ATOM 1218 N N . VAL A 1 160 ? -8.758 -22.188 -10.695 1 96.56 160 VAL A N 1
ATOM 1219 C CA . VAL A 1 160 ? -7.953 -22.594 -9.547 1 96.56 160 VAL A CA 1
ATOM 1220 C C . VAL A 1 160 ? -8.062 -24.109 -9.359 1 96.56 160 VAL A C 1
ATOM 1222 O O . VAL A 1 160 ? -7.258 -24.719 -8.648 1 96.56 160 VAL A O 1
ATOM 1225 N N . PHE A 1 161 ? -8.961 -24.719 -9.953 1 94.94 161 PHE A N 1
ATOM 1226 C CA . PHE A 1 161 ? -9.18 -26.141 -9.773 1 94.94 161 PHE A CA 1
ATOM 1227 C C . PHE A 1 161 ? -8.422 -26.953 -10.82 1 94.94 161 PHE A C 1
ATOM 1229 O O . PHE A 1 161 ? -8.391 -28.188 -10.766 1 94.94 161 PHE A O 1
ATOM 1236 N N . GLU A 1 162 ? -7.809 -26.234 -11.688 1 92.31 162 GLU A N 1
ATOM 1237 C CA . GLU A 1 162 ? -6.969 -26.875 -12.695 1 92.31 162 GLU A CA 1
ATOM 1238 C C . GLU A 1 162 ? -5.504 -26.875 -12.266 1 92.31 162 GLU A C 1
ATOM 1240 O O . GLU A 1 162 ? -4.969 -25.859 -11.844 1 92.31 162 GLU A O 1
ATOM 1245 N N . ASN A 1 163 ? -4.84 -28.047 -12.266 1 84.25 163 ASN A N 1
ATOM 1246 C CA . ASN A 1 163 ? -3.414 -28.094 -11.953 1 84.25 163 ASN A CA 1
ATOM 1247 C C . ASN A 1 163 ? -2.578 -28.344 -13.203 1 84.25 163 ASN A C 1
ATOM 1249 O O . ASN A 1 163 ? -3.039 -28.984 -14.148 1 84.25 163 ASN A O 1
ATOM 1253 N N . MET B 1 1 ? -15.406 21.984 8.312 1 78.5 1 MET B N 1
ATOM 1254 C CA . MET B 1 1 ? -13.992 21.734 8.039 1 78.5 1 MET B CA 1
ATOM 1255 C C . MET B 1 1 ? -13.117 22.422 9.078 1 78.5 1 MET B C 1
ATOM 1257 O O . MET B 1 1 ? -13.289 23.609 9.359 1 78.5 1 MET B O 1
ATOM 1261 N N . THR B 1 2 ? -12.367 21.547 9.766 1 90.69 2 THR B N 1
ATOM 1262 C CA . THR B 1 2 ? -11.547 22.047 10.867 1 90.69 2 THR B CA 1
ATOM 1263 C C . THR B 1 2 ? -10.062 21.875 10.562 1 90.69 2 THR B C 1
ATOM 1265 O O . THR B 1 2 ? -9.586 20.734 10.43 1 90.69 2 THR B O 1
ATOM 1268 N N . TYR B 1 3 ? -9.391 23.109 10.445 1 94.31 3 TYR B N 1
ATOM 1269 C CA . TYR B 1 3 ? -7.949 23.094 10.203 1 94.31 3 TYR B CA 1
ATOM 1270 C C . TYR B 1 3 ? -7.227 24.047 11.156 1 94.31 3 TYR B C 1
ATOM 1272 O O . TYR B 1 3 ? -7.691 25.156 11.406 1 94.31 3 TYR B O 1
ATOM 1280 N N . SER B 1 4 ? -6.172 23.609 11.758 1 95.81 4 SER B N 1
ATOM 1281 C CA . SER B 1 4 ? -5.262 24.547 12.398 1 95.81 4 SER B CA 1
ATOM 1282 C C . SER B 1 4 ? -4.543 25.422 11.367 1 95.81 4 SER B C 1
ATOM 1284 O O . SER B 1 4 ? -4.652 25.172 10.164 1 95.81 4 SER B O 1
ATOM 1286 N N . ALA B 1 5 ? -3.836 26.438 11.812 1 96.5 5 ALA B N 1
ATOM 1287 C CA . ALA B 1 5 ? -3.027 27.234 10.891 1 96.5 5 ALA B CA 1
ATOM 1288 C C . ALA B 1 5 ? -2.01 26.359 10.164 1 96.5 5 ALA B C 1
ATOM 1290 O O . ALA B 1 5 ? -1.867 26.453 8.938 1 96.5 5 ALA B O 1
ATOM 1291 N N . ARG B 1 6 ? -1.34 25.516 1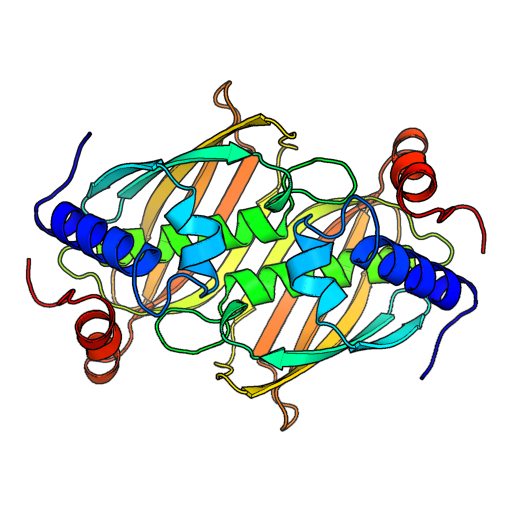0.875 1 97.44 6 ARG B N 1
ATOM 1292 C CA . ARG B 1 6 ? -0.376 24.609 10.273 1 97.44 6 ARG B CA 1
ATOM 1293 C C . ARG B 1 6 ? -1.07 23.609 9.359 1 97.44 6 ARG B C 1
ATOM 1295 O O . ARG B 1 6 ? -0.573 23.297 8.273 1 97.44 6 ARG B O 1
ATOM 1302 N N . GLY B 1 7 ? -2.191 23.047 9.828 1 97.38 7 GLY B N 1
ATOM 1303 C CA . GLY B 1 7 ? -2.98 22.172 8.992 1 97.38 7 GLY B CA 1
ATOM 1304 C C . GLY B 1 7 ? -3.385 22.797 7.668 1 97.38 7 GLY B C 1
ATOM 1305 O O . GLY B 1 7 ? -3.355 22.141 6.629 1 97.38 7 GLY B O 1
ATOM 1306 N N . THR B 1 8 ? -3.703 24.047 7.73 1 97.56 8 THR B N 1
ATOM 1307 C CA . THR B 1 8 ? -4.09 24.781 6.527 1 97.56 8 THR B CA 1
ATOM 1308 C C . THR B 1 8 ? -2.912 24.891 5.562 1 97.56 8 THR B C 1
ATOM 1310 O O . THR B 1 8 ? -3.064 24.672 4.359 1 97.56 8 THR B O 1
ATOM 1313 N N . ARG B 1 9 ? -1.771 25.219 6.086 1 97.56 9 ARG B N 1
ATOM 1314 C CA . ARG B 1 9 ? -0.571 25.297 5.258 1 97.56 9 ARG B CA 1
ATOM 1315 C C . ARG B 1 9 ? -0.246 23.938 4.637 1 97.56 9 ARG B C 1
ATOM 1317 O O . ARG B 1 9 ? 0.157 23.859 3.475 1 97.56 9 ARG B O 1
ATOM 1324 N N . LEU B 1 10 ? -0.391 22.938 5.434 1 98.19 10 LEU B N 1
ATOM 1325 C CA . LEU B 1 10 ? -0.09 21.594 4.953 1 98.19 10 LEU B CA 1
ATOM 1326 C C . LEU B 1 10 ? -1.065 21.188 3.857 1 98.19 10 LEU B C 1
ATOM 1328 O O . LEU B 1 10 ? -0.667 20.578 2.865 1 98.19 10 LEU B O 1
ATOM 1332 N N . LEU B 1 11 ? -2.293 21.469 4.059 1 97.81 11 LEU B N 1
ATOM 1333 C CA . LEU B 1 11 ? -3.297 21.172 3.045 1 97.81 11 LEU B CA 1
ATOM 1334 C C . LEU B 1 11 ? -2.965 21.859 1.729 1 97.81 11 LEU B C 1
ATOM 1336 O O . LEU B 1 11 ? -3.082 21.266 0.658 1 97.81 11 LEU B O 1
ATOM 1340 N N . LYS B 1 12 ? -2.578 23.094 1.789 1 97.44 12 LYS B N 1
ATOM 1341 C CA . LYS B 1 12 ? -2.17 23.828 0.595 1 97.44 12 LYS B CA 1
ATOM 1342 C C . LYS B 1 12 ? -0.96 23.172 -0.066 1 97.44 12 LYS B C 1
ATOM 1344 O O . LYS B 1 12 ? -0.901 23.062 -1.292 1 97.44 12 LYS B O 1
ATOM 1349 N N . ALA B 1 13 ? -0.033 22.781 0.733 1 98 13 ALA B N 1
ATOM 1350 C CA . ALA B 1 13 ? 1.15 22.078 0.234 1 98 13 ALA B CA 1
ATOM 1351 C C . ALA B 1 13 ? 0.764 20.812 -0.512 1 98 13 ALA B C 1
ATOM 1353 O O . ALA B 1 13 ? 1.311 20.516 -1.578 1 98 13 ALA B O 1
ATOM 1354 N N . LEU B 1 14 ? -0.135 20.031 0.05 1 98.12 14 LEU B N 1
ATOM 1355 C CA . LEU B 1 14 ? -0.586 18.797 -0.571 1 98.12 14 LEU B CA 1
ATOM 1356 C C . LEU B 1 14 ? -1.305 19.078 -1.887 1 98.12 14 LEU B C 1
ATOM 1358 O O . LEU B 1 14 ? -1.175 18.312 -2.846 1 98.12 14 LEU B O 1
ATOM 1362 N N . GLU B 1 15 ? -2.045 20.109 -1.883 1 97.31 15 GLU B N 1
ATOM 1363 C CA . GLU B 1 15 ? -2.68 20.516 -3.131 1 97.31 15 GLU B CA 1
ATOM 1364 C C . GLU B 1 15 ? -1.64 20.844 -4.199 1 97.31 15 GLU B C 1
ATOM 1366 O O . GLU B 1 15 ? -1.784 20.422 -5.355 1 97.31 15 GLU B O 1
ATOM 1371 N N . ASN B 1 16 ? -0.649 21.547 -3.805 1 96.88 16 ASN B N 1
ATOM 1372 C CA . ASN B 1 16 ? 0.444 21.859 -4.723 1 96.88 16 ASN B CA 1
ATOM 1373 C C . ASN B 1 16 ? 1.156 20.594 -5.188 1 96.88 16 ASN B C 1
ATOM 1375 O O . ASN B 1 16 ? 1.569 20.5 -6.344 1 96.88 16 ASN B O 1
ATOM 1379 N N . TYR B 1 17 ? 1.306 19.734 -4.27 1 98.19 17 TYR B N 1
ATOM 1380 C CA . TYR B 1 17 ? 1.884 18.438 -4.594 1 98.19 17 TYR B CA 1
ATOM 1381 C C . TYR B 1 17 ? 1.111 17.75 -5.719 1 98.19 17 TYR B C 1
ATOM 1383 O O . TYR B 1 17 ? 1.698 17.344 -6.723 1 98.19 17 TYR B O 1
ATOM 1391 N N . CYS B 1 18 ? -0.175 17.734 -5.652 1 98.19 18 CYS B N 1
ATOM 1392 C CA . CYS B 1 18 ? -1.058 17.031 -6.574 1 98.19 18 CYS B CA 1
ATOM 1393 C C . CYS B 1 18 ? -1.151 17.766 -7.906 1 98.19 18 CYS B C 1
ATOM 1395 O O . CYS B 1 18 ? -1.56 17.188 -8.914 1 98.19 18 CYS B O 1
ATOM 1397 N N . ASN B 1 19 ? -0.736 18.984 -7.934 1 97.12 19 ASN B N 1
ATOM 1398 C CA . ASN B 1 19 ? -0.862 19.781 -9.148 1 97.12 19 ASN B CA 1
ATOM 1399 C C . ASN B 1 19 ? 0.504 20.172 -9.711 1 97.12 19 ASN B C 1
ATOM 1401 O O . ASN B 1 19 ? 0.589 20.875 -10.711 1 97.12 19 ASN B O 1
ATOM 1405 N N . GLY B 1 20 ? 1.528 19.781 -9.086 1 96.69 20 GLY B N 1
ATOM 1406 C CA . GLY B 1 20 ? 2.865 20.234 -9.453 1 96.69 20 GLY B CA 1
ATOM 1407 C C . GLY B 1 20 ? 3.633 19.203 -10.266 1 96.69 20 GLY B C 1
ATOM 1408 O O . GLY B 1 20 ? 3.031 18.359 -10.938 1 96.69 20 GLY B O 1
ATOM 1409 N N . ASN B 1 21 ? 4.969 19.344 -10.289 1 96.38 21 ASN B N 1
ATOM 1410 C CA . ASN B 1 21 ? 5.855 18.547 -11.133 1 96.38 21 ASN B CA 1
ATOM 1411 C C . ASN B 1 21 ? 5.902 17.094 -10.68 1 96.38 21 ASN B C 1
ATOM 1413 O O . ASN B 1 21 ? 6.336 16.219 -11.43 1 96.38 21 ASN B O 1
ATOM 1417 N N . LYS B 1 22 ? 5.414 16.859 -9.398 1 97.94 22 LYS B N 1
ATOM 1418 C CA . LYS B 1 22 ? 5.445 15.484 -8.883 1 97.94 22 LYS B CA 1
ATOM 1419 C C . LYS B 1 22 ? 4.031 14.945 -8.672 1 97.94 22 LYS B C 1
ATOM 1421 O O . LYS B 1 22 ? 3.814 14.086 -7.812 1 97.94 22 LYS B O 1
ATOM 1426 N N . ALA B 1 23 ? 3.123 15.5 -9.445 1 98.31 23 ALA B N 1
ATOM 1427 C CA . ALA B 1 23 ? 1.729 15.062 -9.391 1 98.31 23 ALA B CA 1
ATOM 1428 C C . ALA B 1 23 ? 1.6 13.578 -9.711 1 98.31 23 ALA B C 1
ATOM 1430 O O . ALA B 1 23 ? 0.628 12.93 -9.312 1 98.31 23 ALA B O 1
ATOM 1431 N N . HIS B 1 24 ? 2.59 13.0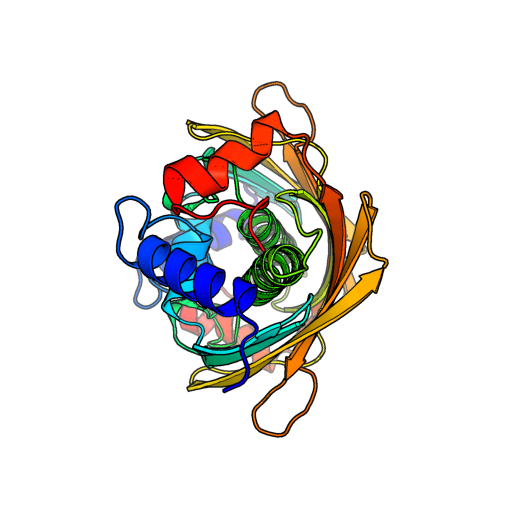31 -10.383 1 98.19 24 HIS B N 1
ATOM 1432 C CA . HIS B 1 24 ? 2.512 11.648 -10.836 1 98.19 24 HIS B CA 1
ATOM 1433 C C . HIS B 1 24 ? 3.189 10.703 -9.852 1 98.19 24 HIS B C 1
ATOM 1435 O O . HIS B 1 24 ? 3.232 9.492 -10.07 1 98.19 24 HIS B O 1
ATOM 1441 N N . TYR B 1 25 ? 3.744 11.234 -8.742 1 98.75 25 TYR B N 1
ATOM 1442 C CA . TYR B 1 25 ? 4.34 10.398 -7.703 1 98.75 25 TYR B CA 1
ATOM 1443 C C . TYR B 1 25 ? 3.27 9.609 -6.961 1 98.75 25 TYR B C 1
ATOM 1445 O O . TYR B 1 25 ? 2.082 9.93 -7.035 1 98.75 25 TYR B O 1
ATOM 1453 N N . PHE B 1 26 ? 3.684 8.641 -6.211 1 98.81 26 PHE B N 1
ATOM 1454 C CA . PHE B 1 26 ? 2.787 7.594 -5.742 1 98.81 26 PHE B CA 1
ATOM 1455 C C . PHE B 1 26 ? 1.672 8.18 -4.883 1 98.81 26 PHE B C 1
ATOM 1457 O O . PHE B 1 26 ? 0.492 8.047 -5.219 1 98.81 26 PHE B O 1
ATOM 1464 N N . ASP B 1 27 ? 2.037 8.812 -3.748 1 98.5 27 ASP B N 1
ATOM 1465 C CA . ASP B 1 27 ? 1.004 9.258 -2.816 1 98.5 27 ASP B CA 1
ATOM 1466 C C . ASP B 1 27 ? 0.273 10.484 -3.348 1 98.5 27 ASP B C 1
ATOM 1468 O O . ASP B 1 27 ? -0.914 10.672 -3.074 1 98.5 27 ASP B O 1
ATOM 1472 N N . SER B 1 28 ? 0.934 11.25 -4.152 1 98.75 28 SER B N 1
ATOM 1473 C CA . SER B 1 28 ? 0.25 12.367 -4.805 1 98.75 28 SER B CA 1
ATOM 1474 C C . SER B 1 28 ? -0.859 11.867 -5.727 1 98.75 28 SER B C 1
ATOM 1476 O O . SER B 1 28 ? -2.023 12.242 -5.559 1 98.75 28 SER B O 1
ATOM 1478 N N . LYS B 1 29 ? -0.558 10.969 -6.574 1 98.56 29 LYS B N 1
ATOM 1479 C CA . LYS B 1 29 ? -1.479 10.516 -7.613 1 98.56 29 LYS B CA 1
ATOM 1480 C C . LYS B 1 29 ? -2.512 9.547 -7.047 1 98.56 29 LYS B C 1
ATOM 1482 O O . LYS B 1 29 ? -3.699 9.633 -7.367 1 98.56 29 LYS B O 1
ATOM 1487 N N . MET B 1 30 ? -2.09 8.688 -6.215 1 98.56 30 MET B N 1
ATOM 1488 C CA . MET B 1 30 ? -2.963 7.578 -5.824 1 98.56 30 MET B CA 1
ATOM 1489 C C . MET B 1 30 ? -3.789 7.945 -4.598 1 98.56 30 MET B C 1
ATOM 1491 O O . MET B 1 30 ? -4.883 7.414 -4.395 1 98.56 30 MET B O 1
ATOM 1495 N N . ILE B 1 31 ? -3.26 8.836 -3.754 1 98.75 31 ILE B N 1
ATOM 1496 C CA . ILE B 1 31 ? -3.91 9.047 -2.465 1 98.75 31 ILE B CA 1
ATOM 1497 C C . ILE B 1 31 ? -4.434 10.477 -2.375 1 98.75 31 ILE B C 1
ATOM 1499 O O . ILE B 1 31 ? -5.648 10.703 -2.404 1 98.75 31 ILE B O 1
ATOM 1503 N N . PHE B 1 32 ? -3.586 11.414 -2.461 1 98.75 32 PHE B N 1
ATOM 1504 C CA . PHE B 1 32 ? -3.967 12.773 -2.072 1 98.75 32 PHE B CA 1
ATOM 1505 C C . PHE B 1 32 ? -4.812 13.43 -3.154 1 98.75 32 PHE B C 1
ATOM 1507 O O . PHE B 1 32 ? -5.629 14.305 -2.863 1 98.75 32 PHE B O 1
ATOM 1514 N N . SER B 1 33 ? -4.688 12.992 -4.387 1 98.69 33 SER B N 1
ATOM 1515 C CA . SER B 1 33 ? -5.531 13.523 -5.453 1 98.69 33 SER B CA 1
ATOM 1516 C C . SER B 1 33 ? -6.965 13.016 -5.328 1 98.69 33 SER B C 1
ATOM 1518 O O . SER B 1 33 ? -7.875 13.539 -5.973 1 98.69 33 SER B O 1
ATOM 1520 N N . LYS B 1 34 ? -7.164 12.055 -4.449 1 98.62 34 LYS B N 1
ATOM 1521 C CA . LYS B 1 34 ? -8.469 11.406 -4.391 1 98.62 34 LYS B CA 1
ATOM 1522 C C . LYS B 1 34 ? -9.086 11.531 -3.002 1 98.62 34 LYS B C 1
ATOM 1524 O O . LYS B 1 34 ? -10.25 11.18 -2.797 1 98.62 34 LYS B O 1
ATOM 1529 N N . LEU B 1 35 ? -8.328 11.992 -2.057 1 98.75 35 LEU B N 1
ATOM 1530 C CA . LEU B 1 35 ? -8.758 12.117 -0.671 1 98.75 35 LEU B CA 1
ATOM 1531 C C . LEU B 1 35 ? -9.312 13.508 -0.395 1 98.75 35 LEU B C 1
ATOM 1533 O O . LEU B 1 35 ? -8.617 14.508 -0.603 1 98.75 35 LEU B O 1
ATOM 1537 N N . LYS B 1 36 ? -10.555 13.57 0.037 1 98.38 36 LYS B N 1
ATOM 1538 C CA . LYS B 1 36 ? -11.133 14.828 0.517 1 98.38 36 LYS B CA 1
ATOM 1539 C C . LYS B 1 36 ? -10.898 15 2.014 1 98.38 36 LYS B C 1
ATOM 1541 O O . LYS B 1 36 ? -11.586 14.391 2.832 1 98.38 36 LYS B O 1
ATOM 1546 N N . THR B 1 37 ? -10.023 15.883 2.359 1 98.44 37 THR B N 1
ATOM 1547 C CA . THR B 1 37 ? -9.664 16.109 3.756 1 98.44 37 THR B CA 1
ATOM 1548 C C . THR B 1 37 ? -10.625 17.094 4.41 1 98.44 37 THR B C 1
ATOM 1550 O O . THR B 1 37 ? -10.914 18.141 3.854 1 98.44 37 THR B O 1
ATOM 1553 N N . THR B 1 38 ? -11.086 16.734 5.566 1 98.12 38 THR B N 1
ATOM 1554 C CA . THR B 1 38 ? -12.062 17.578 6.246 1 98.12 38 THR B CA 1
ATOM 1555 C C . THR B 1 38 ? -11.508 18.078 7.578 1 98.12 38 THR B C 1
ATOM 1557 O O . THR B 1 38 ? -12.062 19 8.18 1 98.12 38 THR B O 1
ATOM 1560 N N . HIS B 1 39 ? -10.539 17.469 8.062 1 98.38 39 HIS B N 1
ATOM 1561 C CA . HIS B 1 39 ? -9.914 17.797 9.336 1 98.38 39 HIS B CA 1
ATOM 1562 C C . HIS B 1 39 ? -8.406 17.578 9.289 1 98.38 39 HIS B C 1
ATOM 1564 O O . HIS B 1 39 ? -7.953 16.531 8.812 1 98.38 39 HIS B O 1
ATOM 1570 N N . LEU B 1 40 ? -7.633 18.516 9.734 1 98.12 40 LEU B N 1
ATOM 1571 C CA . LEU B 1 40 ? -6.18 18.391 9.82 1 98.12 40 LEU B CA 1
ATOM 1572 C C . LEU B 1 40 ? -5.621 19.281 10.922 1 98.12 40 LEU B C 1
ATOM 1574 O O . LEU B 1 40 ? -5.355 20.469 10.688 1 98.12 40 LEU B O 1
ATOM 1578 N N . THR B 1 41 ? -5.555 18.703 12.07 1 96.19 41 THR B N 1
ATOM 1579 C CA . THR B 1 41 ? -5.109 19.453 13.242 1 96.19 41 THR B CA 1
ATOM 1580 C C . THR B 1 41 ? -4.352 18.547 14.203 1 96.19 41 THR B C 1
ATOM 1582 O O . THR B 1 41 ? -4.867 17.5 14.625 1 96.19 41 THR B O 1
ATOM 1585 N N . GLU B 1 42 ? -3.135 18.953 14.594 1 94.38 42 GLU B N 1
ATOM 1586 C CA . GLU B 1 42 ? -2.355 18.422 15.703 1 94.38 42 GLU B CA 1
ATOM 1587 C C . GLU B 1 42 ? -2.373 16.891 15.703 1 94.38 42 GLU B C 1
ATOM 1589 O O . GLU B 1 42 ? -2.689 16.266 16.719 1 94.38 42 GLU B O 1
ATOM 1594 N N . GLY B 1 43 ? -2.145 16.281 14.562 1 95.19 43 GLY B N 1
ATOM 1595 C CA . GLY B 1 43 ? -1.949 14.844 14.492 1 95.19 43 GLY B CA 1
ATOM 1596 C C . GLY B 1 43 ? -3.207 14.094 14.102 1 95.19 43 GLY B C 1
ATOM 1597 O O . GLY B 1 43 ? -3.221 12.859 14.094 1 95.19 43 GLY B O 1
ATOM 1598 N N . CYS B 1 44 ? -4.195 14.852 13.836 1 97.88 44 CYS B N 1
ATOM 1599 C CA . CYS B 1 44 ? -5.457 14.234 13.438 1 97.88 44 CYS B CA 1
ATOM 1600 C C . CYS B 1 44 ? -5.832 14.641 12.023 1 97.88 44 CYS B C 1
ATOM 1602 O O . CYS B 1 44 ? -6.031 15.828 11.742 1 97.88 44 CYS B O 1
ATOM 1604 N N . LEU B 1 45 ? -5.883 13.695 11.133 1 98.62 45 LEU B N 1
ATOM 1605 C CA . LEU B 1 45 ? -6.363 13.867 9.773 1 98.62 45 LEU B CA 1
ATOM 1606 C C . LEU B 1 45 ? -7.613 13.031 9.523 1 98.62 45 LEU B C 1
ATOM 1608 O O . LEU B 1 45 ? -7.633 11.836 9.82 1 98.62 45 LEU B O 1
ATOM 1612 N N . LYS B 1 46 ? -8.641 13.68 9.133 1 98.75 46 LYS B N 1
ATOM 1613 C CA . LYS B 1 46 ? -9.867 13.016 8.703 1 98.75 46 LYS B CA 1
ATOM 1614 C C . LYS B 1 46 ? -10.211 13.359 7.258 1 98.75 46 LYS B C 1
ATOM 1616 O O . LYS B 1 46 ? -9.945 14.477 6.805 1 98.75 46 LYS B O 1
ATOM 1621 N N . GLY B 1 47 ? -10.812 12.461 6.582 1 98.62 47 GLY B N 1
ATOM 1622 C CA . GLY B 1 47 ? -11.234 12.664 5.203 1 98.62 47 GLY B CA 1
ATOM 1623 C C . GLY B 1 47 ? -12.055 11.508 4.656 1 98.62 47 GLY B C 1
ATOM 1624 O O . GLY B 1 47 ? -12.5 10.648 5.414 1 98.62 47 GLY B O 1
ATOM 1625 N N . SER B 1 48 ? -12.25 11.594 3.348 1 98.88 48 SER B N 1
ATOM 1626 C CA . SER B 1 48 ? -13.016 10.539 2.695 1 98.88 48 SER B CA 1
ATOM 1627 C C . SER B 1 48 ? -12.648 10.422 1.218 1 98.88 48 SER B C 1
ATOM 1629 O O . SER B 1 48 ? -12.07 11.352 0.645 1 98.88 48 SER B O 1
ATOM 1631 N N . PHE B 1 49 ? -12.938 9.289 0.676 1 98.88 49 PHE B N 1
ATOM 1632 C CA . PHE B 1 49 ? -12.82 9.055 -0.759 1 98.88 49 PHE B CA 1
ATOM 1633 C C . PHE B 1 49 ? -13.867 8.047 -1.233 1 98.88 49 PHE B C 1
ATOM 1635 O O . PHE B 1 49 ? -14.445 7.324 -0.426 1 98.88 49 PHE B O 1
ATOM 1642 N N . VAL B 1 50 ? -14.109 8.078 -2.508 1 98.94 50 VAL B N 1
ATOM 1643 C CA . VAL B 1 50 ? -15 7.113 -3.15 1 98.94 50 VAL B CA 1
ATOM 1644 C C . VAL B 1 50 ? -14.172 6.074 -3.904 1 98.94 50 VAL B C 1
ATOM 1646 O O . VAL B 1 50 ? -13.281 6.426 -4.68 1 98.94 50 VAL B O 1
ATOM 1649 N N . VAL B 1 51 ? -14.516 4.789 -3.652 1 98.94 51 VAL B N 1
ATOM 1650 C CA . VAL B 1 51 ? -13.758 3.709 -4.277 1 98.94 51 VAL B CA 1
ATOM 1651 C C . VAL B 1 51 ? -13.992 3.729 -5.789 1 98.94 51 VAL B C 1
ATOM 1653 O O . VAL B 1 51 ? -15.125 3.609 -6.25 1 98.94 51 VAL B O 1
ATOM 1656 N N . ASP B 1 52 ? -12.891 3.898 -6.531 1 98.88 52 ASP B N 1
ATOM 1657 C CA . ASP B 1 52 ? -12.961 3.828 -7.988 1 98.88 52 ASP B CA 1
ATOM 1658 C C . ASP B 1 52 ? -12.117 2.676 -8.523 1 98.88 52 ASP B C 1
ATOM 1660 O O . ASP B 1 52 ? -11.422 1.997 -7.762 1 98.88 52 ASP B O 1
ATOM 1664 N N . PRO B 1 53 ? -12.172 2.32 -9.789 1 98.75 53 PRO B N 1
ATOM 1665 C CA . PRO B 1 53 ? -11.5 1.128 -10.312 1 98.75 53 PRO B CA 1
ATOM 1666 C C . PRO B 1 53 ? -9.992 1.142 -10.07 1 98.75 53 PRO B C 1
ATOM 1668 O O . PRO B 1 53 ? -9.398 0.094 -9.805 1 98.75 53 PRO B O 1
ATOM 1671 N N . SER B 1 54 ? -9.352 2.266 -10.094 1 98.81 54 SER B N 1
ATOM 1672 C CA . SER B 1 54 ? -7.906 2.361 -9.938 1 98.81 54 SER B CA 1
ATOM 1673 C C . SER B 1 54 ? -7.477 1.976 -8.523 1 98.81 54 SER B C 1
ATOM 1675 O O . SER B 1 54 ? -6.285 1.832 -8.242 1 98.81 54 SER B O 1
ATOM 1677 N N . MET B 1 55 ? -8.445 1.774 -7.652 1 98.94 55 MET B N 1
ATOM 1678 C CA . MET B 1 55 ? -8.195 1.405 -6.266 1 98.94 55 MET B CA 1
ATOM 1679 C C . MET B 1 55 ? -8.508 -0.067 -6.023 1 98.94 55 MET B C 1
ATOM 1681 O O . MET B 1 55 ? -8.281 -0.586 -4.934 1 98.94 55 MET B O 1
ATOM 1685 N N . CYS B 1 56 ? -9.023 -0.746 -7.027 1 98.88 56 CYS B N 1
ATOM 1686 C CA . CYS B 1 56 ? -9.664 -2.037 -6.805 1 98.88 56 CYS B CA 1
ATOM 1687 C C . CYS B 1 56 ? -8.75 -3.182 -7.23 1 98.88 56 CYS B C 1
ATOM 1689 O O . CYS B 1 56 ? -7.824 -2.982 -8.016 1 98.88 56 CYS B O 1
ATOM 1691 N N . ASN B 1 57 ? -9.031 -4.332 -6.637 1 98.38 57 ASN B N 1
ATOM 1692 C CA . ASN B 1 57 ? -8.484 -5.594 -7.121 1 98.38 57 ASN B CA 1
ATOM 1693 C C . ASN B 1 57 ? -9.367 -6.211 -8.203 1 98.38 57 ASN B C 1
ATOM 1695 O O . ASN B 1 57 ? -10.344 -5.598 -8.633 1 98.38 57 ASN B O 1
ATOM 1699 N N . ILE B 1 58 ? -9.031 -7.367 -8.633 1 97.88 58 ILE B N 1
ATOM 1700 C CA . ILE B 1 58 ? -9.688 -8.016 -9.766 1 97.88 58 ILE B CA 1
ATOM 1701 C C . ILE B 1 58 ? -11.156 -8.266 -9.43 1 97.88 58 ILE B C 1
ATOM 1703 O O . ILE B 1 58 ? -11.992 -8.391 -10.336 1 97.88 58 ILE B O 1
ATOM 1707 N N . GLY B 1 59 ? -11.492 -8.336 -8.133 1 97.5 59 GLY B N 1
ATOM 1708 C CA . GLY B 1 59 ? -12.852 -8.609 -7.68 1 97.5 59 GLY B CA 1
ATOM 1709 C C . GLY B 1 59 ? -13.68 -7.352 -7.496 1 97.5 59 GLY B C 1
ATOM 1710 O O . GLY B 1 59 ? -14.742 -7.391 -6.871 1 97.5 59 GLY B O 1
ATOM 1711 N N . ASP B 1 60 ? -13.188 -6.258 -7.863 1 98.12 60 ASP B N 1
ATOM 1712 C CA . ASP B 1 60 ? -13.883 -4.977 -7.77 1 98.12 60 ASP B CA 1
ATOM 1713 C C . ASP B 1 60 ? -14.07 -4.562 -6.309 1 98.12 60 ASP B C 1
ATOM 1715 O O . ASP B 1 60 ? -15.094 -3.969 -5.957 1 98.12 60 ASP B O 1
ATOM 1719 N N . THR B 1 61 ? -13.188 -4.961 -5.52 1 98.44 61 THR B N 1
ATOM 1720 C CA . THR B 1 61 ? -13.156 -4.512 -4.133 1 98.44 61 THR B CA 1
ATOM 1721 C C . THR B 1 61 ? -11.898 -3.691 -3.857 1 98.44 61 THR B C 1
ATOM 1723 O O . THR B 1 61 ? -10.914 -3.789 -4.594 1 98.44 61 THR B O 1
ATOM 1726 N N . LEU B 1 62 ? -12.008 -2.852 -2.838 1 98.88 62 LEU B N 1
ATOM 1727 C CA . LEU B 1 62 ? -10.875 -2.012 -2.455 1 98.88 62 LEU B CA 1
ATOM 1728 C C . LEU B 1 62 ? -9.664 -2.865 -2.1 1 98.88 62 LEU B C 1
ATOM 1730 O O . LEU B 1 62 ? -9.727 -3.697 -1.193 1 98.88 62 LEU B O 1
ATOM 1734 N N . HIS B 1 63 ? -8.617 -2.672 -2.807 1 98.88 63 HIS B N 1
ATOM 1735 C CA . HIS B 1 63 ? -7.418 -3.488 -2.672 1 98.88 63 HIS B CA 1
ATOM 1736 C C . HIS B 1 63 ? -6.766 -3.289 -1.308 1 98.88 63 HIS B C 1
ATOM 1738 O O . HIS B 1 63 ? -6.645 -2.158 -0.832 1 98.88 63 HIS B O 1
ATOM 1744 N N . GLY B 1 64 ? -6.266 -4.332 -0.71 1 98.81 64 GLY B N 1
ATOM 1745 C CA . GLY B 1 64 ? -5.582 -4.238 0.57 1 98.81 64 GLY B CA 1
ATOM 1746 C C . GLY B 1 64 ? -4.355 -3.348 0.526 1 98.81 64 GLY B C 1
ATOM 1747 O O . GLY B 1 64 ? -4.074 -2.621 1.481 1 98.81 64 GLY B O 1
ATOM 1748 N N . GLY B 1 65 ? -3.611 -3.459 -0.552 1 98.88 65 GLY B N 1
ATOM 1749 C CA . GLY B 1 65 ? -2.455 -2.598 -0.735 1 98.88 65 GLY B CA 1
ATOM 1750 C C . GLY B 1 65 ? -2.814 -1.128 -0.831 1 98.88 65 GLY B C 1
ATOM 1751 O O . GLY B 1 65 ? -2.07 -0.269 -0.355 1 98.88 65 GLY B O 1
ATOM 1752 N N . TYR B 1 66 ? -3.918 -0.821 -1.451 1 98.94 66 TYR B N 1
ATOM 1753 C CA . TYR B 1 66 ? -4.371 0.564 -1.49 1 98.94 66 TYR B CA 1
ATOM 1754 C C . TYR B 1 66 ? -4.707 1.069 -0.092 1 98.94 66 TYR B C 1
ATOM 1756 O O . TYR B 1 66 ? -4.316 2.178 0.284 1 98.94 66 TYR B O 1
ATOM 1764 N N . MET B 1 67 ? -5.434 0.242 0.645 1 98.94 67 MET B N 1
ATOM 1765 C CA . MET B 1 67 ? -5.75 0.614 2.021 1 98.94 67 MET B CA 1
ATOM 1766 C C . MET B 1 67 ? -4.477 0.873 2.82 1 98.94 67 MET B C 1
ATOM 1768 O O . MET B 1 67 ? -4.387 1.859 3.553 1 98.94 67 MET B O 1
ATOM 1772 N N . ALA B 1 68 ? -3.508 -0.02 2.658 1 98.94 68 ALA B N 1
ATOM 1773 C CA . ALA B 1 68 ? -2.227 0.163 3.334 1 98.94 68 ALA B CA 1
ATOM 1774 C C . ALA B 1 68 ? -1.59 1.496 2.951 1 98.94 68 ALA B C 1
ATOM 1776 O O . ALA B 1 68 ? -1.032 2.191 3.803 1 98.94 68 ALA B O 1
ATOM 1777 N N . SER B 1 69 ? -1.66 1.821 1.708 1 98.94 69 SER B N 1
ATOM 1778 C CA . SER B 1 69 ? -1.068 3.053 1.195 1 98.94 69 SER B CA 1
ATOM 1779 C C . SER B 1 69 ? -1.736 4.281 1.802 1 98.94 69 SER B C 1
ATOM 1781 O O . SER B 1 69 ? -1.059 5.234 2.195 1 98.94 69 SER B O 1
ATOM 1783 N N . VAL B 1 70 ? -3.07 4.254 1.843 1 98.94 70 VAL B N 1
ATOM 1784 C CA . VAL B 1 70 ? -3.814 5.355 2.449 1 98.94 70 VAL B CA 1
ATOM 1785 C C . VAL B 1 70 ? -3.406 5.512 3.912 1 98.94 70 VAL B C 1
ATOM 1787 O O . VAL B 1 70 ? -3.111 6.617 4.367 1 98.94 70 VAL B O 1
ATOM 1790 N N . MET B 1 71 ? -3.361 4.418 4.582 1 98.94 71 MET B N 1
ATOM 1791 C CA . MET B 1 71 ? -3.076 4.453 6.012 1 98.94 71 MET B CA 1
ATOM 1792 C C . MET B 1 71 ? -1.656 4.945 6.273 1 98.94 71 MET B C 1
ATOM 1794 O O . MET B 1 71 ? -1.423 5.719 7.203 1 98.94 71 MET B O 1
ATOM 1798 N N . ASP B 1 72 ? -0.716 4.531 5.496 1 98.88 72 ASP B N 1
ATOM 1799 C CA . ASP B 1 72 ? 0.664 5 5.582 1 98.88 72 ASP B CA 1
ATOM 1800 C C . ASP B 1 72 ? 0.747 6.508 5.359 1 98.88 72 ASP B C 1
ATOM 1802 O O . ASP B 1 72 ? 1.29 7.234 6.195 1 98.88 72 ASP B O 1
ATOM 1806 N N . ALA B 1 73 ? 0.184 6.973 4.277 1 98.81 73 ALA B N 1
ATOM 1807 C CA . ALA B 1 73 ? 0.267 8.375 3.891 1 98.81 73 ALA B CA 1
ATOM 1808 C C . ALA B 1 73 ? -0.458 9.266 4.895 1 98.81 73 ALA B C 1
ATOM 1810 O O . ALA B 1 73 ? 0.082 10.289 5.332 1 98.81 73 ALA B O 1
ATOM 1811 N N . VAL B 1 74 ? -1.647 8.875 5.277 1 98.81 74 VAL B N 1
ATOM 1812 C CA . VAL B 1 74 ? -2.459 9.656 6.207 1 98.81 74 VAL B CA 1
ATOM 1813 C C . VAL B 1 74 ? -1.754 9.75 7.559 1 98.81 74 VAL B C 1
ATOM 1815 O O . VAL B 1 74 ? -1.752 10.805 8.195 1 98.81 74 VAL B O 1
ATOM 1818 N N . SER B 1 75 ? -1.148 8.648 8.008 1 98.75 75 SER B N 1
ATOM 1819 C CA . SER B 1 75 ? -0.42 8.656 9.266 1 98.75 75 SER B CA 1
ATOM 1820 C C . SER B 1 75 ? 0.692 9.695 9.266 1 98.75 75 SER B C 1
ATOM 1822 O O . SER B 1 75 ? 0.802 10.5 10.188 1 98.75 75 SER B O 1
ATOM 1824 N N . LEU B 1 76 ? 1.479 9.664 8.25 1 98.38 76 LEU B N 1
ATOM 1825 C CA . LEU B 1 76 ? 2.637 10.547 8.195 1 98.38 76 LEU B CA 1
ATOM 1826 C C . LEU B 1 76 ? 2.203 12.008 8.148 1 98.38 76 LEU B C 1
ATOM 1828 O O . LEU B 1 76 ? 2.717 12.836 8.906 1 98.38 76 LEU B O 1
ATOM 1832 N N . TYR B 1 77 ? 1.263 12.344 7.355 1 98.25 77 TYR B N 1
ATOM 1833 C CA . TYR B 1 77 ? 0.91 13.742 7.168 1 98.25 77 TYR B CA 1
ATOM 1834 C C . TYR B 1 77 ? 0.083 14.258 8.344 1 98.25 77 TYR B C 1
ATOM 1836 O O . TYR B 1 77 ? 0.111 15.453 8.656 1 98.25 77 TYR B O 1
ATOM 1844 N N . ALA B 1 78 ? -0.66 13.352 9 1 98.5 78 ALA B N 1
ATOM 1845 C CA . ALA B 1 78 ? -1.231 13.719 10.297 1 98.5 78 ALA B CA 1
ATOM 1846 C C . ALA B 1 78 ? -0.139 14.094 11.289 1 98.5 78 ALA B C 1
ATOM 1848 O O . ALA B 1 78 ? -0.242 15.117 11.977 1 98.5 78 ALA B O 1
ATOM 1849 N N . LEU B 1 79 ? 0.905 13.336 11.336 1 98.06 79 LEU B N 1
ATOM 1850 C CA . LEU B 1 79 ? 2.021 13.609 12.234 1 98.06 79 LEU B CA 1
ATOM 1851 C C . LEU B 1 79 ? 2.65 14.961 11.922 1 98.06 79 LEU B C 1
ATOM 1853 O O . LEU B 1 79 ? 2.943 15.742 12.828 1 98.06 79 LEU B O 1
ATOM 1857 N N . ILE B 1 80 ? 2.812 15.203 10.641 1 97.69 80 ILE B N 1
ATOM 1858 C CA . ILE B 1 80 ? 3.447 16.438 10.203 1 97.69 80 ILE B CA 1
ATOM 1859 C C . ILE B 1 80 ? 2.592 17.641 10.617 1 97.69 80 ILE B C 1
ATOM 1861 O O . ILE B 1 80 ? 3.111 18.734 10.836 1 97.69 80 ILE B O 1
ATOM 1865 N N . SER B 1 81 ? 1.305 17.484 10.805 1 97.5 81 SER B N 1
ATOM 1866 C CA . SER B 1 81 ? 0.394 18.562 11.148 1 97.5 81 SER B CA 1
ATOM 1867 C C . SER B 1 81 ? 0.587 19 12.602 1 97.5 81 SER B C 1
ATOM 1869 O O . SER B 1 81 ? 0.086 20.047 13.008 1 97.5 81 SER B O 1
ATOM 1871 N N . ARG B 1 82 ? 1.289 18.203 13.336 1 97 82 ARG B N 1
ATOM 1872 C CA . ARG B 1 82 ? 1.564 18.594 14.719 1 97 82 ARG B CA 1
ATOM 1873 C C . ARG B 1 82 ? 2.523 19.781 14.773 1 97 82 ARG B C 1
ATOM 1875 O O . ARG B 1 82 ? 3.363 19.953 13.883 1 97 82 ARG B O 1
ATOM 1882 N N . SER B 1 83 ? 2.422 20.5 15.875 1 95.31 83 SER B N 1
ATOM 1883 C CA . SER B 1 83 ? 3.312 21.641 16.031 1 95.31 83 SER B CA 1
ATOM 1884 C C . SER B 1 83 ? 4.773 21.203 16.062 1 95.31 83 SER B C 1
ATOM 1886 O O . SER B 1 83 ? 5.66 21.953 15.641 1 95.31 83 SER B O 1
ATOM 1888 N N . ASP B 1 84 ? 5 19.984 16.531 1 94.56 84 ASP B N 1
ATOM 1889 C CA . ASP B 1 84 ? 6.359 19.453 16.562 1 94.56 84 ASP B CA 1
ATOM 1890 C C . ASP B 1 84 ? 6.566 18.406 15.477 1 94.56 84 ASP B C 1
ATOM 1892 O O . ASP B 1 84 ? 7.512 17.625 15.531 1 94.56 84 ASP B O 1
ATOM 1896 N N . GLY B 1 85 ? 5.652 18.391 14.547 1 95.88 85 GLY B N 1
ATOM 1897 C CA . GLY B 1 85 ? 5.699 17.391 13.508 1 95.88 85 GLY B CA 1
ATOM 1898 C C . GLY B 1 85 ? 6.863 17.562 12.547 1 95.88 85 GLY B C 1
ATOM 1899 O O . GLY B 1 85 ? 7.207 18.703 12.195 1 95.88 85 GLY B O 1
ATOM 1900 N N . ARG B 1 86 ? 7.484 16.453 12.18 1 96.19 86 ARG B N 1
ATOM 1901 C CA . ARG B 1 86 ? 8.609 16.406 11.258 1 96.19 86 ARG B CA 1
ATOM 1902 C C . ARG B 1 86 ? 8.398 15.312 10.203 1 96.19 86 ARG B C 1
ATOM 1904 O O . ARG B 1 86 ? 7.645 14.367 10.43 1 96.19 86 ARG B O 1
ATOM 1911 N N . LEU B 1 87 ? 9.07 15.578 9.078 1 97.81 87 LEU B N 1
ATOM 1912 C CA . LEU B 1 87 ? 9.18 14.469 8.141 1 97.81 87 LEU B CA 1
ATOM 1913 C C . LEU B 1 87 ? 9.914 13.289 8.773 1 97.81 87 LEU B C 1
ATOM 1915 O O . LEU B 1 87 ? 10.922 13.484 9.461 1 97.81 87 LEU B O 1
ATOM 1919 N N . GLY B 1 88 ? 9.375 12.148 8.594 1 97.44 88 GLY B N 1
ATOM 1920 C CA . GLY B 1 88 ? 9.961 10.922 9.117 1 97.44 88 GLY B CA 1
ATOM 1921 C C . GLY B 1 88 ? 9.781 9.734 8.195 1 97.44 88 GLY B C 1
ATOM 1922 O O . GLY B 1 88 ? 9.406 9.891 7.035 1 97.44 88 GLY B O 1
ATOM 1923 N N . TRP B 1 89 ? 10.125 8.562 8.789 1 97.75 89 TRP B N 1
ATOM 1924 C CA . TRP B 1 89 ? 10.07 7.324 8.016 1 97.75 89 TRP B CA 1
ATOM 1925 C C . TRP B 1 89 ? 9.336 6.234 8.781 1 97.75 89 TRP B C 1
ATOM 1927 O O . TRP B 1 89 ? 9.5 6.105 10 1 97.75 89 TRP B O 1
ATOM 1937 N N . THR B 1 90 ? 8.602 5.5 7.988 1 98.75 90 THR B N 1
ATOM 1938 C CA . THR B 1 90 ? 7.891 4.371 8.578 1 98.75 90 THR B CA 1
ATOM 1939 C C . THR B 1 90 ? 8.859 3.254 8.945 1 98.75 90 THR B C 1
ATOM 1941 O O . THR B 1 90 ? 9.719 2.877 8.141 1 98.75 90 THR B O 1
ATOM 1944 N N . THR B 1 91 ? 8.719 2.742 10.172 1 98.88 91 THR B N 1
ATOM 1945 C CA . THR B 1 91 ? 9.57 1.637 10.586 1 98.88 91 THR B CA 1
ATOM 1946 C C . THR B 1 91 ? 8.773 0.34 10.68 1 98.88 91 THR B C 1
ATOM 1948 O O . THR B 1 91 ? 9.328 -0.75 10.523 1 98.88 91 THR B O 1
ATOM 1951 N N . ASN B 1 92 ? 7.516 0.514 11.023 1 98.94 92 ASN B N 1
ATOM 1952 C CA . ASN B 1 92 ? 6.641 -0.647 11.141 1 98.94 92 ASN B CA 1
ATOM 1953 C C . ASN B 1 92 ? 5.184 -0.276 10.875 1 98.94 92 ASN B C 1
ATOM 1955 O O . ASN B 1 92 ? 4.742 0.814 11.242 1 98.94 92 ASN B O 1
ATOM 1959 N N . MET B 1 93 ? 4.473 -1.18 10.305 1 98.94 93 MET B N 1
ATOM 1960 C CA . MET B 1 93 ? 3.031 -1.018 10.117 1 98.94 93 MET B CA 1
ATOM 1961 C C . MET B 1 93 ? 2.309 -2.35 10.281 1 98.94 93 MET B C 1
ATOM 1963 O O . MET B 1 93 ? 2.691 -3.35 9.672 1 98.94 93 MET B O 1
ATOM 1967 N N . ASN B 1 94 ? 1.361 -2.334 11.109 1 98.94 94 ASN B N 1
ATOM 1968 C CA . ASN B 1 94 ? 0.465 -3.469 11.305 1 98.94 94 ASN B CA 1
ATOM 1969 C C . ASN B 1 94 ? -0.968 -3.129 10.906 1 98.94 94 ASN B C 1
ATOM 1971 O O . ASN B 1 94 ? -1.518 -2.119 11.352 1 98.94 94 ASN B O 1
ATOM 1975 N N . ILE B 1 95 ? -1.56 -3.99 10.094 1 98.94 95 ILE B N 1
ATOM 1976 C CA . ILE B 1 95 ? -2.887 -3.686 9.57 1 98.94 95 ILE B CA 1
ATOM 1977 C C . ILE B 1 95 ? -3.816 -4.875 9.797 1 98.94 95 ILE B C 1
ATOM 1979 O O . ILE B 1 95 ? -3.471 -6.012 9.461 1 98.94 95 ILE B O 1
ATOM 1983 N N . SER B 1 96 ? -4.926 -4.598 10.336 1 98.94 96 SER B N 1
ATOM 1984 C CA . SER B 1 96 ? -6.039 -5.539 10.375 1 98.94 96 SER B CA 1
ATOM 1985 C C . SER B 1 96 ? -7.086 -5.203 9.312 1 98.94 96 SER B C 1
ATOM 1987 O O . SER B 1 96 ? -7.629 -4.098 9.305 1 98.94 96 SER B O 1
ATOM 1989 N N . TYR B 1 97 ? -7.316 -6.133 8.438 1 98.94 97 TYR B N 1
ATOM 1990 C CA . TYR B 1 97 ? -8.375 -6.004 7.445 1 98.94 97 TYR B CA 1
ATOM 1991 C C . TYR B 1 97 ? -9.656 -6.68 7.918 1 98.94 97 TYR B C 1
ATOM 1993 O O . TYR B 1 97 ? -9.68 -7.895 8.125 1 98.94 97 TYR B O 1
ATOM 2001 N N . LEU B 1 98 ? -10.719 -5.914 7.98 1 98.81 98 LEU B N 1
ATOM 2002 C CA . LEU B 1 98 ? -11.852 -6.363 8.789 1 98.81 98 LEU B CA 1
ATOM 2003 C C . LEU B 1 98 ? -13.078 -6.598 7.918 1 98.81 98 LEU B C 1
ATOM 2005 O O . LEU B 1 98 ? -13.93 -7.43 8.25 1 98.81 98 LEU B O 1
ATOM 2009 N N . LYS B 1 99 ? -13.203 -5.805 6.949 1 98.25 99 LYS B N 1
ATOM 2010 C CA . LYS B 1 99 ? -14.383 -5.852 6.086 1 98.25 99 LYS B CA 1
ATOM 2011 C C . LYS B 1 99 ? -14.039 -5.418 4.664 1 98.25 99 LYS B C 1
ATOM 2013 O O . LYS B 1 99 ? -13.172 -4.57 4.461 1 98.25 99 LYS B O 1
ATOM 2018 N N . ARG B 1 100 ? -14.75 -6.031 3.666 1 97.44 100 ARG B N 1
ATOM 2019 C CA . ARG B 1 100 ? -14.539 -5.637 2.275 1 97.44 100 ARG B CA 1
ATOM 2020 C C . ARG B 1 100 ? -15.234 -4.312 1.975 1 97.44 100 ARG B C 1
ATOM 2022 O O . ARG B 1 100 ? -16.297 -4.027 2.521 1 97.44 100 ARG B O 1
ATOM 2029 N N . ALA B 1 101 ? -14.633 -3.475 1.177 1 98.56 101 ALA B N 1
ATOM 2030 C CA . ALA B 1 101 ? -15.25 -2.305 0.564 1 98.56 101 ALA B CA 1
ATOM 2031 C C . ALA B 1 101 ? -15.32 -2.449 -0.953 1 98.56 101 ALA B C 1
ATOM 2033 O O . ALA B 1 101 ? -14.367 -2.932 -1.579 1 98.56 101 ALA B O 1
ATOM 2034 N N . ARG B 1 102 ? -16.453 -2.105 -1.559 1 98.31 102 ARG B N 1
ATOM 2035 C CA . ARG B 1 102 ? -16.688 -2.361 -2.977 1 98.31 102 ARG B CA 1
ATOM 2036 C C . ARG B 1 102 ? -16.578 -1.076 -3.789 1 98.31 102 ARG B C 1
ATOM 2038 O O . ARG B 1 102 ? -16.625 0.023 -3.232 1 98.31 102 ARG B O 1
ATOM 2045 N N . LEU B 1 103 ? -16.422 -1.322 -5.066 1 98.38 103 LEU B N 1
ATOM 2046 C CA . LEU B 1 103 ? -16.516 -0.227 -6.027 1 98.38 103 LEU B CA 1
ATOM 2047 C C . LEU B 1 103 ? -17.688 0.686 -5.707 1 98.38 103 LEU B C 1
ATOM 2049 O O . LEU B 1 103 ? -18.781 0.208 -5.398 1 98.38 103 LEU B O 1
ATOM 2053 N N . GLU B 1 104 ? -17.406 2.014 -5.668 1 98.5 104 GLU B N 1
ATOM 2054 C CA . GLU B 1 104 ? -18.391 3.09 -5.508 1 98.5 104 GLU B CA 1
ATOM 2055 C C . GLU B 1 104 ? -18.703 3.33 -4.039 1 98.5 104 GLU B C 1
ATOM 2057 O O . GLU B 1 104 ? -19.422 4.277 -3.701 1 98.5 104 GLU B O 1
ATOM 2062 N N . ASP B 1 105 ? -18.266 2.49 -3.105 1 98.81 105 ASP B N 1
ATOM 2063 C CA . ASP B 1 105 ? -18.438 2.773 -1.685 1 98.81 105 ASP B CA 1
ATOM 2064 C C . ASP B 1 105 ? -17.719 4.062 -1.288 1 98.81 105 ASP B C 1
ATOM 2066 O O . ASP B 1 105 ? -16.656 4.379 -1.827 1 98.81 105 ASP B O 1
ATOM 2070 N N . THR B 1 106 ? -18.297 4.789 -0.373 1 98.81 106 THR B N 1
ATOM 2071 C CA . THR B 1 106 ? -17.594 5.879 0.286 1 98.81 106 THR B CA 1
ATOM 2072 C C . THR B 1 106 ? -16.859 5.379 1.527 1 98.81 106 THR B C 1
ATOM 2074 O O . THR B 1 106 ? -17.453 4.723 2.385 1 98.81 106 THR B O 1
ATOM 2077 N N . ILE B 1 107 ? -15.586 5.672 1.625 1 98.94 107 ILE B N 1
ATOM 2078 C CA . ILE B 1 107 ? -14.758 5.293 2.762 1 98.94 107 ILE B CA 1
ATOM 2079 C C . ILE B 1 107 ? -14.289 6.543 3.504 1 98.94 107 ILE B C 1
ATOM 2081 O O . ILE B 1 107 ? -13.836 7.512 2.885 1 98.94 107 ILE B O 1
ATOM 2085 N N . THR B 1 108 ? -14.469 6.539 4.801 1 98.88 108 THR B N 1
ATOM 2086 C CA . THR B 1 108 ? -13.922 7.605 5.633 1 98.88 108 THR B CA 1
ATOM 2087 C C . THR B 1 108 ? -12.633 7.148 6.312 1 98.88 108 THR B C 1
ATOM 2089 O O . THR B 1 108 ? -12.492 5.973 6.656 1 98.88 108 THR B O 1
ATOM 2092 N N . VAL B 1 109 ? -11.75 8.078 6.469 1 98.88 109 VAL B N 1
ATOM 2093 C CA . VAL B 1 109 ? -10.453 7.832 7.082 1 98.88 109 VAL B CA 1
ATOM 2094 C C . VAL B 1 109 ? -10.281 8.719 8.312 1 98.88 109 VAL B C 1
ATOM 2096 O O . VAL B 1 109 ? -10.609 9.906 8.281 1 98.88 109 VAL B O 1
ATOM 2099 N N . GLU B 1 110 ? -9.781 8.102 9.344 1 98.62 110 GLU B N 1
ATOM 2100 C CA . GLU B 1 110 ? -9.492 8.852 10.57 1 98.62 110 GLU B CA 1
ATOM 2101 C C . GLU B 1 110 ? -8.172 8.414 11.188 1 98.62 110 GLU B C 1
ATOM 2103 O O . GLU B 1 110 ? -7.918 7.223 11.352 1 98.62 110 GLU B O 1
ATOM 2108 N N . SER B 1 111 ? -7.355 9.375 11.531 1 98.69 111 SER B N 1
ATOM 2109 C CA . SER B 1 111 ? -6.09 9.07 12.195 1 98.69 111 SER B CA 1
ATOM 2110 C C . SER B 1 111 ? -6.098 9.547 13.648 1 98.69 111 SER B C 1
ATOM 2112 O O . SER B 1 111 ? -6.789 10.508 13.984 1 98.69 111 SER B O 1
ATOM 2114 N N . ASN B 1 112 ? -5.344 8.852 14.43 1 97.25 112 ASN B N 1
ATOM 2115 C CA . ASN B 1 112 ? -5.164 9.172 15.844 1 97.25 112 ASN B CA 1
ATOM 2116 C C . ASN B 1 112 ? -3.717 8.969 16.281 1 97.25 112 ASN B C 1
ATOM 2118 O O . ASN B 1 112 ? -3.092 7.965 15.93 1 97.25 112 ASN B O 1
ATOM 2122 N N . LEU B 1 113 ? -3.279 9.906 17.094 1 98.31 113 LEU B N 1
ATOM 2123 C CA . LEU B 1 113 ? -1.934 9.781 17.641 1 98.31 113 LEU B CA 1
ATOM 2124 C C . LEU B 1 113 ? -1.934 8.891 18.891 1 98.31 113 LEU B C 1
ATOM 2126 O O . LEU B 1 113 ? -2.645 9.164 19.859 1 98.31 113 LEU B O 1
ATOM 2130 N N . LEU B 1 114 ? -1.143 7.855 18.828 1 98.38 114 LEU B N 1
ATOM 2131 C CA . LEU B 1 114 ? -1.027 6.969 19.984 1 98.38 114 LEU B CA 1
ATOM 2132 C C . LEU B 1 114 ? 0.179 7.344 20.828 1 98.38 114 LEU B C 1
ATOM 2134 O O . LEU B 1 114 ? 0.139 7.215 22.062 1 98.38 114 LEU B O 1
ATOM 2138 N N . LYS B 1 115 ? 1.235 7.734 20.219 1 97.81 115 LYS B N 1
ATOM 2139 C CA . LYS B 1 115 ? 2.48 8.141 20.859 1 97.81 115 LYS B CA 1
ATOM 2140 C C . LYS B 1 115 ? 3.186 9.227 20.047 1 97.81 115 LYS B C 1
ATOM 2142 O O . LYS B 1 115 ? 3.383 9.086 18.844 1 97.81 115 LYS B O 1
ATOM 2147 N N . GLY B 1 116 ? 3.559 10.352 20.672 1 95.5 116 GLY B N 1
ATOM 2148 C CA . GLY B 1 116 ? 4.293 11.43 20.031 1 95.5 116 GLY B CA 1
ATOM 2149 C C . GLY B 1 116 ? 5.785 11.375 20.297 1 95.5 116 GLY B C 1
ATOM 2150 O O . GLY B 1 116 ? 6.262 10.492 21.016 1 95.5 116 GLY B O 1
ATOM 2151 N N . GLY B 1 117 ? 6.512 12.297 19.594 1 93.62 117 GLY B N 1
ATOM 2152 C CA . GLY B 1 117 ? 7.949 12.383 19.812 1 93.62 117 GLY B CA 1
ATOM 2153 C C . GLY B 1 117 ? 8.758 11.898 18.625 1 93.62 117 GLY B C 1
ATOM 2154 O O . GLY B 1 117 ? 8.234 11.766 17.516 1 93.62 117 GLY B O 1
ATOM 2155 N N . ALA B 1 118 ? 10.055 11.664 18.891 1 94.81 118 ALA B N 1
ATOM 2156 C CA . ALA B 1 118 ? 10.984 11.25 17.828 1 94.81 118 ALA B CA 1
ATOM 2157 C C . ALA B 1 118 ? 10.625 9.867 17.297 1 94.81 118 ALA B C 1
ATOM 2159 O O . ALA B 1 118 ? 10.891 9.555 16.141 1 94.81 118 ALA B O 1
ATOM 2160 N N . SER B 1 119 ? 10.125 9.07 18.156 1 97.62 119 SER B N 1
ATOM 2161 C CA . SER B 1 119 ? 9.492 7.805 17.797 1 97.62 119 SER B CA 1
ATOM 2162 C C . SER B 1 119 ? 7.984 7.859 18 1 97.62 119 SER B C 1
ATOM 2164 O O . SER B 1 119 ? 7.516 7.832 19.141 1 97.62 119 SER B O 1
ATOM 2166 N N . SER B 1 120 ? 7.242 7.961 16.969 1 98.38 120 SER B N 1
ATOM 2167 C CA . SER B 1 120 ? 5.805 8.172 17.094 1 98.38 120 SER B CA 1
ATOM 2168 C C . SER B 1 120 ? 5.027 6.957 16.594 1 98.38 120 SER B C 1
ATOM 2170 O O . SER B 1 120 ? 5.559 6.129 15.859 1 98.38 120 SER B O 1
ATOM 2172 N N . VAL B 1 121 ? 3.846 6.805 17.078 1 98.81 121 VAL B N 1
ATOM 2173 C CA . VAL B 1 121 ? 2.938 5.738 16.672 1 98.81 121 VAL B CA 1
ATOM 2174 C C . VAL B 1 121 ? 1.569 6.324 16.328 1 98.81 121 VAL B C 1
ATOM 2176 O O . VAL B 1 121 ? 1.005 7.09 17.109 1 98.81 121 VAL B O 1
ATOM 2179 N N . MET B 1 122 ? 1.082 5.961 15.211 1 98.81 122 MET B N 1
ATOM 2180 C CA . MET B 1 122 ? -0.208 6.438 14.719 1 98.81 122 MET B CA 1
ATOM 2181 C C . MET B 1 122 ? -1.182 5.277 14.531 1 98.81 122 MET B C 1
ATOM 2183 O O . MET B 1 122 ? -0.778 4.18 14.148 1 98.81 122 MET B O 1
ATOM 2187 N N . GLU B 1 123 ? -2.406 5.578 14.797 1 98.94 123 GLU B N 1
ATOM 2188 C CA . GLU B 1 123 ? -3.508 4.699 14.414 1 98.94 123 GLU B CA 1
ATOM 2189 C C . GLU B 1 123 ? -4.355 5.324 13.312 1 98.94 123 GLU B C 1
ATOM 2191 O O . GLU B 1 123 ? -4.645 6.52 13.344 1 98.94 123 GLU B O 1
ATOM 2196 N N . VAL B 1 124 ? -4.734 4.574 12.32 1 98.94 124 VAL B N 1
ATOM 2197 C CA . VAL B 1 124 ? -5.695 4.988 11.297 1 98.94 124 VAL B CA 1
ATOM 2198 C C . VAL B 1 124 ? -6.789 3.934 11.164 1 98.94 124 VAL B C 1
ATOM 2200 O O . VAL B 1 124 ? -6.504 2.734 11.133 1 98.94 124 VAL B O 1
ATOM 2203 N N . ILE B 1 125 ? -7.973 4.387 11.094 1 98.94 125 ILE B N 1
ATOM 2204 C CA . ILE B 1 125 ? -9.109 3.5 10.859 1 98.94 125 ILE B CA 1
ATOM 2205 C C . ILE B 1 125 ? -9.867 3.963 9.617 1 98.94 125 ILE B C 1
ATOM 2207 O O . ILE B 1 125 ? -10.125 5.156 9.445 1 98.94 125 ILE B O 1
ATOM 2211 N N . LEU B 1 126 ? -10.172 3.035 8.742 1 98.94 126 LEU B N 1
ATOM 2212 C CA . LEU B 1 126 ? -11.078 3.225 7.617 1 98.94 126 LEU B CA 1
ATOM 2213 C C . LEU B 1 126 ? -12.477 2.705 7.945 1 98.94 126 LEU B C 1
ATOM 2215 O O . LEU B 1 126 ? -12.617 1.604 8.484 1 98.94 126 LEU B O 1
ATOM 2219 N N . HIS B 1 127 ? -13.422 3.512 7.582 1 98.88 127 HIS B N 1
ATOM 2220 C CA . HIS B 1 127 ? -14.805 3.115 7.812 1 98.88 127 HIS B CA 1
ATOM 2221 C C . HIS B 1 127 ? -15.602 3.135 6.516 1 98.88 127 HIS B C 1
ATOM 2223 O O . HIS B 1 127 ? -15.367 3.977 5.648 1 98.88 127 HIS B O 1
ATOM 2229 N N . ASP B 1 128 ? -16.625 2.256 6.477 1 98.56 128 ASP B N 1
ATOM 2230 C CA . ASP B 1 128 ? -17.547 2.316 5.34 1 98.56 128 ASP B CA 1
ATOM 2231 C C . ASP B 1 128 ? -18.656 3.33 5.59 1 98.56 128 ASP B C 1
ATOM 2233 O O . ASP B 1 128 ? -18.625 4.074 6.57 1 98.56 128 ASP B O 1
ATOM 2237 N N . GLY B 1 129 ? -19.578 3.395 4.664 1 96.88 129 GLY B N 1
ATOM 2238 C CA . GLY B 1 129 ? -20.641 4.391 4.715 1 96.88 129 GLY B CA 1
ATOM 2239 C C . GLY B 1 129 ? -21.547 4.227 5.914 1 96.88 129 GLY B C 1
ATOM 2240 O O . GLY B 1 129 ? -22.234 5.172 6.316 1 96.88 129 GLY B O 1
ATOM 2241 N N . GLU B 1 130 ? -21.531 3.09 6.484 1 96.94 130 GLU B N 1
ATOM 2242 C CA . GLU B 1 130 ? -22.375 2.807 7.633 1 96.94 130 GLU B CA 1
ATOM 2243 C C . GLU B 1 130 ? -21.609 2.98 8.945 1 96.94 130 GLU B C 1
ATOM 2245 O O . GLU B 1 130 ? -22.172 2.76 10.023 1 96.94 130 GLU B O 1
ATOM 2250 N N . GLY B 1 131 ? -20.422 3.293 8.805 1 97.56 131 GLY B N 1
ATOM 2251 C CA . GLY B 1 131 ? -19.625 3.566 9.992 1 97.56 131 GLY B CA 1
ATOM 2252 C C . GLY B 1 131 ? -18.875 2.348 10.508 1 97.56 131 GLY B C 1
ATOM 2253 O O . GLY B 1 131 ? -18.125 2.436 11.477 1 97.56 131 GLY B O 1
ATOM 2254 N N . ALA B 1 132 ? -19 1.211 9.836 1 98.38 132 ALA B N 1
ATOM 2255 C CA . ALA B 1 132 ? -18.297 0.002 10.25 1 98.38 132 ALA B CA 1
ATOM 2256 C C . ALA B 1 132 ? -16.828 0.062 9.852 1 98.38 132 ALA B C 1
ATOM 2258 O O . ALA B 1 132 ? -16.484 0.527 8.758 1 98.38 132 ALA B O 1
ATOM 2259 N N . PRO B 1 133 ? -15.953 -0.442 10.742 1 98.81 133 PRO B N 1
ATOM 2260 C CA . PRO B 1 133 ? -14.539 -0.464 10.375 1 98.81 133 PRO B CA 1
ATOM 2261 C C . PRO B 1 133 ? -14.242 -1.432 9.227 1 98.81 133 PRO B C 1
ATOM 2263 O O . PRO B 1 133 ? -14.719 -2.57 9.242 1 98.81 133 PRO B O 1
ATOM 2266 N N . VAL B 1 134 ? -13.508 -0.937 8.273 1 98.94 134 VAL B N 1
ATOM 2267 C CA . VAL B 1 134 ? -13.07 -1.716 7.125 1 98.94 134 VAL B CA 1
ATOM 2268 C C . VAL B 1 134 ? -11.648 -2.229 7.359 1 98.94 134 VAL B C 1
ATOM 2270 O O . VAL B 1 134 ? -11.328 -3.367 7.008 1 98.94 134 VAL B O 1
ATOM 2273 N N . ALA B 1 135 ? -10.82 -1.421 7.938 1 98.94 135 ALA B N 1
ATOM 2274 C CA . ALA B 1 135 ? -9.438 -1.761 8.273 1 98.94 135 ALA B CA 1
ATOM 2275 C C . ALA B 1 135 ? -8.891 -0.822 9.344 1 98.94 135 ALA B C 1
ATOM 2277 O O . ALA B 1 135 ? -9.375 0.298 9.508 1 98.94 135 ALA B O 1
ATOM 2278 N N . LYS B 1 136 ? -7.918 -1.304 10.07 1 98.94 136 LYS B N 1
ATOM 2279 C CA . LYS B 1 136 ? -7.227 -0.54 11.102 1 98.94 136 LYS B CA 1
ATOM 2280 C C . LYS B 1 136 ? -5.723 -0.784 11.055 1 98.94 136 LYS B C 1
ATOM 2282 O O . LYS B 1 136 ? -5.277 -1.925 10.914 1 98.94 136 LYS B O 1
ATOM 2287 N N . SER B 1 137 ? -4.961 0.279 11.188 1 98.94 137 SER B N 1
ATOM 2288 C CA . SER B 1 137 ? -3.512 0.121 11.195 1 98.94 137 SER B CA 1
ATOM 2289 C C . SER B 1 137 ? -2.891 0.791 12.422 1 98.94 137 SER B C 1
ATOM 2291 O O . SER B 1 137 ? -3.467 1.723 12.984 1 98.94 137 SER B O 1
ATOM 2293 N N . THR B 1 138 ? -1.85 0.288 12.836 1 98.94 138 THR B N 1
ATOM 2294 C CA . THR B 1 138 ? -0.886 0.938 13.711 1 98.94 138 THR B CA 1
ATOM 2295 C C . THR B 1 138 ? 0.466 1.086 13.023 1 98.94 138 THR B C 1
ATOM 2297 O O . THR B 1 138 ? 1.047 0.1 12.562 1 98.94 138 THR B O 1
ATOM 2300 N N . THR B 1 139 ? 0.932 2.262 12.938 1 98.94 139 THR B N 1
ATOM 2301 C CA . THR B 1 139 ? 2.15 2.541 12.18 1 98.94 139 THR B CA 1
ATOM 2302 C C . THR B 1 139 ? 3.164 3.281 13.047 1 98.94 139 THR B C 1
ATOM 2304 O O . THR B 1 139 ? 2.82 4.258 13.719 1 98.94 139 THR B O 1
ATOM 2307 N N . SER B 1 140 ? 4.359 2.855 13 1 98.94 140 SER B N 1
ATOM 2308 C CA . SER B 1 140 ? 5.453 3.467 13.75 1 98.94 140 SER B CA 1
ATOM 2309 C C . SER B 1 140 ? 6.371 4.266 12.828 1 98.94 140 SER B C 1
ATOM 2311 O O . SER B 1 140 ? 6.664 3.838 11.711 1 98.94 140 SER B O 1
ATOM 2313 N N . PHE B 1 141 ? 6.832 5.367 13.391 1 98.69 141 PHE B N 1
ATOM 2314 C CA . PHE B 1 141 ? 7.699 6.266 12.641 1 98.69 141 PHE B CA 1
ATOM 2315 C C . PHE B 1 141 ? 8.906 6.68 13.469 1 98.69 141 PHE B C 1
ATOM 2317 O O . PHE B 1 141 ? 8.836 6.703 14.703 1 98.69 141 PHE B O 1
ATOM 2324 N N . ILE B 1 142 ? 9.945 7.023 12.75 1 98.5 142 ILE B N 1
ATOM 2325 C CA . ILE B 1 142 ? 11.078 7.734 13.336 1 98.5 142 ILE B CA 1
ATOM 2326 C C . ILE B 1 142 ? 11.258 9.078 12.641 1 98.5 142 ILE B C 1
ATOM 2328 O O . ILE B 1 142 ? 11.211 9.156 11.406 1 98.5 142 ILE B O 1
ATOM 2332 N N . SER B 1 143 ? 11.414 10.117 13.422 1 97.75 143 SER B N 1
ATOM 2333 C CA . SER B 1 143 ? 11.562 11.461 12.867 1 97.75 143 SER B CA 1
ATOM 2334 C C . SER B 1 143 ? 12.914 11.617 12.164 1 97.75 143 SER B C 1
ATOM 2336 O O . SER B 1 143 ? 13.938 11.141 12.664 1 97.75 143 SER B O 1
ATOM 2338 N N . GLY B 1 144 ? 12.906 12.234 11.055 1 97.06 144 GLY B N 1
ATOM 2339 C CA . GLY B 1 144 ? 14.141 12.539 10.359 1 97.06 144 GLY B CA 1
ATOM 2340 C C . GLY B 1 144 ? 14.914 13.68 10.992 1 97.06 144 GLY B C 1
ATOM 2341 O O . GLY B 1 144 ? 14.328 14.562 11.625 1 97.06 144 GLY B O 1
ATOM 2342 N N . SER B 1 145 ? 16.172 13.664 10.766 1 95.81 145 SER B N 1
ATOM 2343 C CA . SER B 1 145 ? 17.016 14.773 11.234 1 95.81 145 SER B CA 1
ATOM 2344 C C . SER B 1 145 ? 16.703 16.062 10.477 1 95.81 145 SER B C 1
ATOM 2346 O O . SER B 1 145 ? 15.93 16.047 9.516 1 95.81 145 SER B O 1
ATOM 2348 N N . ASP B 1 146 ? 17.297 17.172 10.875 1 94.94 146 ASP B N 1
ATOM 2349 C CA . ASP B 1 146 ? 17.031 18.5 10.32 1 94.94 146 ASP B CA 1
ATOM 2350 C C . ASP B 1 146 ? 17.312 18.531 8.82 1 94.94 146 ASP B C 1
ATOM 2352 O O . ASP B 1 146 ? 16.609 19.188 8.055 1 94.94 146 ASP B O 1
ATOM 2356 N N . LYS B 1 147 ? 18.312 17.844 8.469 1 94.62 147 LYS B N 1
ATOM 2357 C CA . LYS B 1 147 ? 18.719 17.906 7.066 1 94.62 147 LYS B CA 1
ATOM 2358 C C . LYS B 1 147 ? 17.609 17.375 6.152 1 94.62 147 LYS B C 1
ATOM 2360 O O . LYS B 1 147 ? 17.469 17.828 5.02 1 94.62 147 LYS B O 1
ATOM 2365 N N . PHE B 1 148 ? 16.781 16.469 6.656 1 96.12 148 PHE B N 1
ATOM 2366 C CA . PHE B 1 148 ? 15.758 15.836 5.84 1 96.12 148 PHE B CA 1
ATOM 2367 C C . PHE B 1 148 ? 14.5 16.703 5.781 1 96.12 148 PHE B C 1
ATOM 2369 O O . PHE B 1 148 ? 13.641 16.5 4.922 1 96.12 148 PHE B O 1
ATOM 2376 N N . GLN B 1 149 ? 14.422 17.656 6.645 1 97.06 149 GLN B N 1
ATOM 2377 C CA . GLN B 1 149 ? 13.219 18.469 6.703 1 97.06 149 GLN B CA 1
ATOM 2378 C C . GLN B 1 149 ? 13.141 19.422 5.516 1 97.06 149 GLN B C 1
ATOM 2380 O O . GLN B 1 149 ? 12.062 19.906 5.164 1 97.06 149 GLN B O 1
ATOM 2385 N N . LYS B 1 150 ? 14.25 19.656 4.895 1 96.5 150 LYS B N 1
ATOM 2386 C CA . LYS B 1 150 ? 14.297 20.547 3.734 1 96.5 150 LYS B CA 1
ATOM 2387 C C . LYS B 1 150 ? 13.531 19.953 2.555 1 96.5 150 LYS B C 1
ATOM 2389 O O . LYS B 1 150 ? 13.133 20.672 1.641 1 96.5 150 LYS B O 1
ATOM 2394 N N . ILE B 1 151 ? 13.344 18.688 2.555 1 97.19 151 ILE B N 1
ATOM 2395 C CA . ILE B 1 151 ? 12.633 18.016 1.479 1 97.19 151 ILE B CA 1
ATOM 2396 C C . ILE B 1 151 ? 11.242 18.609 1.313 1 97.19 151 ILE B C 1
ATOM 2398 O O . ILE B 1 151 ? 10.82 18.922 0.196 1 97.19 151 ILE B O 1
ATOM 2402 N N . LEU B 1 152 ? 10.547 18.844 2.402 1 97.12 152 LEU B N 1
ATOM 2403 C CA . LEU B 1 152 ? 9.203 19.391 2.342 1 97.12 152 LEU B CA 1
ATOM 2404 C C . LEU B 1 152 ? 9.234 20.844 1.892 1 97.12 152 LEU B C 1
ATOM 2406 O O . LEU B 1 152 ? 8.375 21.281 1.124 1 97.12 152 LEU B O 1
ATOM 2410 N N . LYS B 1 153 ? 10.172 21.5 2.377 1 95.75 153 LYS B N 1
ATOM 2411 C CA . LYS B 1 153 ? 10.305 22.906 1.994 1 95.75 153 LYS B CA 1
ATOM 2412 C C . LYS B 1 153 ? 10.617 23.047 0.508 1 95.75 153 LYS B C 1
ATOM 2414 O O . LYS B 1 153 ? 9.961 23.797 -0.208 1 95.75 153 LYS B O 1
ATOM 2419 N N . ASP B 1 154 ? 11.562 22.266 0.052 1 95.94 154 ASP B N 1
ATOM 2420 C CA . ASP B 1 154 ? 12.07 22.375 -1.312 1 95.94 154 ASP B CA 1
ATOM 2421 C C . ASP B 1 154 ? 11.031 21.891 -2.322 1 95.94 154 ASP B C 1
ATOM 2423 O O . ASP B 1 154 ? 10.961 22.391 -3.443 1 95.94 154 ASP B O 1
ATOM 2427 N N . ASN B 1 155 ? 10.203 20.969 -1.916 1 96.44 155 ASN B N 1
ATOM 2428 C CA . ASN B 1 155 ? 9.312 20.344 -2.891 1 96.44 155 ASN B CA 1
ATOM 2429 C C . ASN B 1 155 ? 7.879 20.844 -2.742 1 96.44 155 ASN B C 1
ATOM 2431 O O . ASN B 1 155 ? 7.121 20.859 -3.715 1 96.44 155 ASN B O 1
ATOM 2435 N N . LEU B 1 156 ? 7.508 21.234 -1.466 1 95.94 156 LEU B N 1
ATOM 2436 C CA . LEU B 1 156 ? 6.102 21.531 -1.227 1 95.94 156 LEU B CA 1
ATOM 2437 C C . LEU B 1 156 ? 5.93 22.922 -0.639 1 95.94 156 LEU B C 1
ATOM 2439 O O . LEU B 1 156 ? 4.812 23.328 -0.3 1 95.94 156 LEU B O 1
ATOM 2443 N N . ASP B 1 157 ? 7 23.609 -0.512 1 95.38 157 ASP B N 1
ATOM 2444 C CA . ASP B 1 157 ? 7 24.922 0.129 1 95.38 157 ASP B CA 1
ATOM 2445 C C . ASP B 1 157 ? 6.379 24.844 1.522 1 95.38 157 ASP B C 1
ATOM 2447 O O . ASP B 1 157 ? 5.559 25.703 1.888 1 95.38 157 ASP B O 1
ATOM 2451 N N . PHE B 1 158 ? 6.652 23.812 2.232 1 97.62 158 PHE B N 1
ATOM 2452 C CA . PHE B 1 158 ? 6.168 23.609 3.594 1 97.62 158 PHE B CA 1
ATOM 2453 C C . PHE B 1 158 ? 7.328 23.547 4.578 1 97.62 158 PHE B C 1
ATOM 2455 O O . PHE B 1 158 ? 8.125 22.609 4.547 1 97.62 158 PHE B O 1
ATOM 2462 N N . ASP B 1 159 ? 7.383 24.469 5.441 1 97.25 159 ASP B N 1
ATOM 2463 C CA . ASP B 1 159 ? 8.438 24.531 6.449 1 97.25 159 ASP B CA 1
ATOM 2464 C C . ASP B 1 159 ? 7.957 23.953 7.777 1 97.25 159 ASP B C 1
ATOM 2466 O O . ASP B 1 159 ? 7.094 24.531 8.445 1 97.25 159 ASP B O 1
ATOM 2470 N N . VAL B 1 160 ? 8.594 22.875 8.234 1 96.56 160 VAL B N 1
ATOM 2471 C CA . VAL B 1 160 ? 8.141 22.172 9.43 1 96.56 160 VAL B CA 1
ATOM 2472 C C . VAL B 1 160 ? 8.469 23 10.672 1 96.56 160 VAL B C 1
ATOM 2474 O O . VAL B 1 160 ? 7.93 22.75 11.75 1 96.56 160 VAL B O 1
ATOM 2477 N N . PHE B 1 161 ? 9.25 23.953 10.562 1 94.88 161 PHE B N 1
ATOM 2478 C CA . PHE B 1 161 ? 9.672 24.75 11.719 1 94.88 161 PHE B CA 1
ATOM 2479 C C . PHE B 1 161 ? 8.781 25.969 11.875 1 94.88 161 PHE B C 1
ATOM 2481 O O . PHE B 1 161 ? 8.906 26.703 12.852 1 94.88 161 PHE B O 1
ATOM 2488 N N . GLU B 1 162 ? 7.883 26.094 10.945 1 92.38 162 GLU B N 1
ATOM 2489 C CA . GLU B 1 162 ? 6.91 27.172 11.031 1 92.38 162 GLU B CA 1
ATOM 2490 C C . GLU B 1 162 ? 5.594 26.688 11.633 1 92.38 162 GLU B C 1
ATOM 2492 O O . GLU B 1 162 ? 5.066 25.641 11.227 1 92.38 162 GLU B O 1
ATOM 2497 N N . ASN B 1 163 ? 5.074 27.344 12.68 1 84.38 163 ASN B N 1
ATOM 2498 C CA . ASN B 1 163 ? 3.775 26.984 13.242 1 84.38 163 ASN B CA 1
ATOM 2499 C C . ASN B 1 163 ? 2.711 28.016 12.898 1 84.38 163 ASN B C 1
ATOM 2501 O O . ASN B 1 163 ? 3.023 29.203 12.734 1 84.38 163 ASN B O 1
#

Organism: Bombyx mandarina (NCBI:txid7092)

Secondary structure (DSSP, 8-state):
-EE-HHHHHHHHHHHHHHHSTTTTSHHIIIIITT-EEEEEETTEEEEEEE--GGGB-TTSBB-HHHHHHHHHHHHHHHHHTSTT---EEEEEEEEEE-S--BTT-EEEEEEEEEE-SSEEEEEEEEE-TTS-EEEEEEEEEEEPPHHHHHHHHHHH---TT--/-EE-HHHHHHHHHHHHHHHSTTTTSHHIIIIITT-EEEEEETTEEEEEEE--GGGB-TTSBB-HHHHHHHHHHHHHHHHHTSTT---EEEEEEEEEE-S--BTT-EEEEEEEEEE-SSEEEEEEEEE-TTS-EEEEEEEEEEEPPHHHHHHHHHHH---TT--